Protein AF-A0A653UUL0-F1 (afdb_monomer)

pLDDT: mean 79.29, std 26.2, range [28.14, 98.69]

Sequence (226 aa):
MVLYLDSLCLTEKSRIFSPQHHKADVKLAVILKRHTAKINTDKKIKINITDNDLTNSKTLHSELEFIDKSVFKICGLELTNVEPEAESQEYFAHNFLLNGQNIKFRKAKITPTKIGQFVTIWKRNEKGITEPFDISDKFEFYIIATRQNEKLGLFIFSKTVLHENKILSDKTRDGKRGIRVYPTWDLTTNKQAQKTQLWQSKYFLDISLDREIDLEKARNLLSLEK

Foldseek 3Di:
DDDDDDDDDDDDDDDDDDDDDDDDPPPPVVVVVVPDDDPDPDDQDQDDDDPVVPPDPDDPPPPVVVCCVQAQVVLVWDKADWAADPPPCVQPWIWIDINHFIETEGEFDDDPPDAFTKGFAWDADPVRDTFHAALPDRGFWYWYWYDDPLWIKIQIDGSVRCVVVQQHDYPPDGHDRMDGEHAPPIDDDDPVNVVRNVSRNLRMWTPRSVDGTPNVSSCVSVVDPD

Structure (mmCIF, N/CA/C/O backbone):
data_AF-A0A653UUL0-F1
#
_entry.id   AF-A0A653UUL0-F1
#
loop_
_atom_site.group_PDB
_atom_site.id
_atom_site.type_symbol
_atom_site.label_atom_id
_atom_site.label_alt_id
_atom_site.label_comp_id
_atom_site.label_asym_id
_atom_site.label_entity_id
_atom_site.label_seq_id
_atom_site.pdbx_PDB_ins_code
_atom_site.Cartn_x
_atom_site.Cartn_y
_atom_site.Cartn_z
_atom_site.occupancy
_atom_site.B_iso_or_equiv
_atom_site.auth_seq_id
_atom_site.auth_comp_id
_atom_site.auth_asym_id
_atom_site.auth_atom_id
_atom_site.pdbx_PDB_model_num
ATOM 1 N N . MET A 1 1 ? -51.796 -10.977 -44.082 1.00 33.91 1 MET A N 1
ATOM 2 C CA . MET A 1 1 ? -52.161 -12.403 -44.223 1.00 33.91 1 MET A CA 1
ATOM 3 C C . MET A 1 1 ? -51.987 -12.752 -45.693 1.00 33.91 1 MET A C 1
ATOM 5 O O . MET A 1 1 ? -52.463 -11.966 -46.500 1.00 33.91 1 MET A O 1
ATOM 9 N N . VAL A 1 2 ? -51.312 -13.877 -45.987 1.00 34.78 2 VAL A N 1
ATOM 10 C CA . VAL A 1 2 ? -50.895 -14.407 -47.317 1.00 34.78 2 VAL A CA 1
ATOM 11 C C . VAL A 1 2 ? -49.628 -13.703 -47.877 1.00 34.78 2 VAL A C 1
ATOM 13 O O . VAL A 1 2 ? -49.713 -12.532 -48.221 1.00 34.78 2 VAL A O 1
ATOM 16 N N . LEU A 1 3 ? -48.383 -14.206 -47.693 1.00 33.12 3 LEU A N 1
ATOM 17 C CA . LEU A 1 3 ? -47.676 -15.403 -48.257 1.00 33.12 3 LEU A CA 1
ATOM 18 C C . LEU A 1 3 ? -47.516 -15.298 -49.796 1.00 33.12 3 LEU A C 1
ATOM 20 O O . LEU A 1 3 ? -48.457 -14.849 -50.427 1.00 33.12 3 LEU A O 1
ATOM 24 N N . TYR A 1 4 ? -46.465 -15.685 -50.534 1.00 33.78 4 TYR A N 1
ATOM 25 C CA . TYR A 1 4 ? -45.150 -16.358 -50.411 1.00 33.78 4 TYR A CA 1
ATOM 26 C C . TYR A 1 4 ? -44.478 -16.128 -51.812 1.00 33.78 4 TYR A C 1
ATOM 28 O O . TYR A 1 4 ? -45.218 -16.046 -52.787 1.00 33.78 4 TYR A O 1
ATOM 36 N N . LEU A 1 5 ? -43.197 -15.740 -51.933 1.00 35.44 5 LEU A N 1
ATOM 37 C CA . LEU A 1 5 ? -42.041 -16.498 -52.496 1.00 35.44 5 LEU A CA 1
ATOM 38 C C . LEU A 1 5 ? -42.085 -17.025 -53.960 1.00 35.44 5 LEU A C 1
ATOM 40 O O . LEU A 1 5 ? -43.136 -17.370 -54.482 1.00 35.44 5 LEU A O 1
ATOM 44 N N . ASP A 1 6 ? -40.862 -17.152 -54.515 1.00 34.16 6 ASP A N 1
ATOM 45 C CA . ASP A 1 6 ? -40.402 -17.812 -55.765 1.00 34.16 6 ASP A CA 1
ATOM 46 C C . ASP A 1 6 ? -40.465 -16.985 -57.074 1.00 34.16 6 ASP A C 1
ATOM 48 O O . ASP A 1 6 ? -41.398 -16.227 -57.290 1.00 34.16 6 ASP A O 1
ATOM 52 N N . SER A 1 7 ? -39.552 -17.051 -58.057 1.00 37.94 7 SER A N 1
ATOM 53 C CA . SER A 1 7 ? -38.223 -17.656 -58.263 1.00 37.94 7 SER A CA 1
ATOM 54 C C . SER A 1 7 ? -37.717 -17.206 -59.664 1.00 37.94 7 SER A C 1
ATOM 56 O O . SER A 1 7 ? -38.526 -16.909 -60.537 1.00 37.94 7 SER A O 1
ATOM 58 N N . LEU A 1 8 ? -36.389 -17.132 -59.842 1.00 36.06 8 LEU A N 1
ATOM 59 C CA . LEU A 1 8 ? -35.552 -17.157 -61.067 1.00 36.06 8 LEU A CA 1
ATOM 60 C C . LEU A 1 8 ? -36.093 -16.741 -62.462 1.00 36.06 8 LEU A C 1
ATOM 62 O O . LEU A 1 8 ? -36.986 -17.369 -63.022 1.00 36.06 8 LEU A O 1
ATOM 66 N N . CYS A 1 9 ? -35.325 -15.884 -63.159 1.00 31.78 9 CYS A N 1
ATOM 67 C CA . CYS A 1 9 ? -35.110 -16.037 -64.606 1.00 31.78 9 CYS A CA 1
ATOM 68 C C . CYS A 1 9 ? -33.720 -15.536 -65.055 1.00 31.78 9 CYS A C 1
ATOM 70 O O . CYS A 1 9 ? -33.326 -14.401 -64.791 1.00 31.78 9 CYS A O 1
ATOM 72 N N . LEU A 1 10 ? -32.985 -16.428 -65.722 1.00 31.88 10 LEU A N 1
ATOM 73 C CA . LEU A 1 10 ? -31.733 -16.217 -66.450 1.00 31.88 10 LEU A CA 1
ATOM 74 C C . LEU A 1 10 ? -32.024 -15.620 -67.833 1.00 31.88 10 LEU A C 1
ATOM 76 O O . LEU A 1 10 ? -32.921 -16.115 -68.505 1.00 31.88 10 LEU A O 1
ATOM 80 N N . THR A 1 11 ? -31.180 -14.711 -68.329 1.00 35.53 11 THR A N 1
ATOM 81 C CA . THR A 1 11 ? -30.877 -14.643 -69.773 1.00 35.53 11 THR A CA 1
ATOM 82 C C . THR A 1 11 ? -29.480 -14.083 -70.022 1.00 35.53 11 THR A C 1
ATOM 84 O O . THR A 1 11 ? -29.165 -12.951 -69.657 1.00 35.53 11 THR A O 1
ATOM 87 N N . GLU A 1 12 ? -28.668 -14.904 -70.679 1.00 36.09 12 GLU A N 1
ATOM 88 C CA . GLU A 1 12 ? -27.383 -14.590 -71.295 1.00 36.09 12 GLU A CA 1
ATOM 89 C C . GLU A 1 12 ? -27.537 -13.610 -72.470 1.00 36.09 12 GLU A C 1
ATOM 91 O O . GLU A 1 12 ? -28.522 -13.660 -73.208 1.00 36.09 12 GLU A O 1
ATOM 96 N N . LYS A 1 13 ? -26.497 -12.805 -72.732 1.00 37.84 13 LYS A N 1
ATOM 97 C CA . LYS A 1 13 ? -26.024 -12.553 -74.104 1.00 37.84 13 LYS A CA 1
ATOM 98 C C . LYS A 1 13 ? -24.582 -12.049 -74.107 1.00 37.84 13 LYS A C 1
ATOM 100 O O . LYS A 1 13 ? -24.277 -10.921 -73.735 1.00 37.84 13 LYS A O 1
ATOM 105 N N . SER A 1 14 ? -23.707 -12.924 -74.578 1.00 33.06 14 SER A N 1
ATOM 106 C CA . SER A 1 14 ? -22.324 -12.687 -74.975 1.00 33.06 14 SER A CA 1
ATOM 107 C C . SER A 1 14 ? -22.218 -11.807 -76.229 1.00 33.06 14 SER A C 1
ATOM 109 O O . SER A 1 14 ? -22.890 -12.082 -77.225 1.00 33.06 14 SER A O 1
ATOM 111 N N . ARG A 1 15 ? -21.284 -10.847 -76.245 1.00 32.59 15 ARG A N 1
ATOM 112 C CA . ARG A 1 15 ? -20.593 -10.396 -77.468 1.00 32.59 15 ARG A CA 1
ATOM 113 C C . ARG A 1 15 ? -19.128 -10.075 -77.168 1.00 32.59 15 ARG A C 1
ATOM 115 O O . ARG A 1 15 ? -18.804 -9.411 -76.192 1.00 32.59 15 ARG A O 1
ATOM 122 N N . ILE A 1 16 ? -18.277 -10.608 -78.035 1.00 32.16 16 ILE A N 1
ATOM 123 C CA . ILE A 1 16 ? -16.813 -10.613 -78.029 1.00 32.16 16 ILE A CA 1
ATOM 124 C C . ILE A 1 16 ? -16.323 -9.450 -78.909 1.00 32.16 16 ILE A C 1
ATOM 126 O O . ILE A 1 16 ? -16.847 -9.334 -80.013 1.00 32.16 16 ILE A O 1
ATOM 130 N N . PHE A 1 17 ? -15.335 -8.648 -78.469 1.00 28.89 17 PHE A N 1
ATOM 131 C CA . PHE A 1 17 ? -14.130 -8.266 -79.248 1.00 28.89 17 PHE A CA 1
ATOM 132 C C . PHE A 1 17 ? -13.153 -7.353 -78.456 1.00 28.89 17 PHE A C 1
ATOM 134 O O . PHE A 1 17 ? -13.417 -6.171 -78.283 1.00 28.89 17 PHE A O 1
ATOM 141 N N . SER A 1 18 ? -12.008 -7.939 -78.063 1.00 28.14 18 SER A N 1
ATOM 142 C CA . SER A 1 18 ? -10.611 -7.442 -78.170 1.00 28.14 18 SER A CA 1
ATOM 143 C C . SER A 1 18 ? -10.118 -6.121 -77.517 1.00 28.14 18 SER A C 1
ATOM 145 O O . SER A 1 18 ? -10.898 -5.239 -77.184 1.00 28.14 18 SER A O 1
ATOM 147 N N . PRO A 1 19 ? -8.791 -5.979 -77.276 1.00 38.44 19 PRO A N 1
ATOM 148 C CA . PRO A 1 19 ? -8.270 -5.616 -75.959 1.00 38.44 19 PRO A CA 1
ATOM 149 C C . PRO A 1 19 ? -7.289 -4.440 -76.027 1.00 38.44 19 PRO A C 1
ATOM 151 O O . PRO A 1 19 ? -6.208 -4.579 -76.592 1.00 38.44 19 PRO A O 1
ATOM 154 N N . GLN A 1 20 ? -7.582 -3.306 -75.394 1.00 30.17 20 GLN A N 1
ATOM 155 C CA . GLN A 1 20 ? -6.551 -2.287 -75.186 1.00 30.17 20 GLN A CA 1
ATOM 156 C C . GLN A 1 20 ? -6.640 -1.663 -73.793 1.00 30.17 20 GLN A C 1
ATOM 158 O O . GLN A 1 20 ? -7.705 -1.289 -73.318 1.00 30.17 20 GLN A O 1
ATOM 163 N N . HIS A 1 21 ? -5.462 -1.556 -73.178 1.00 32.69 21 HIS A N 1
ATOM 164 C CA . HIS A 1 21 ? -5.140 -0.820 -71.954 1.00 32.69 21 HIS A CA 1
ATOM 165 C C . HIS A 1 21 ? -5.432 -1.489 -70.603 1.00 32.69 21 HIS A C 1
ATOM 167 O O . HIS A 1 21 ? -6.216 -1.071 -69.761 1.00 32.69 21 HIS A O 1
ATOM 173 N N . HIS A 1 22 ? -4.602 -2.506 -70.382 1.00 44.34 22 HIS A N 1
ATOM 174 C CA . HIS A 1 22 ? -3.934 -2.844 -69.129 1.00 44.34 22 HIS A CA 1
ATOM 175 C C . HIS A 1 22 ? -3.572 -1.607 -68.265 1.00 44.34 22 HIS A C 1
ATOM 177 O O . HIS A 1 22 ? -2.892 -0.703 -68.753 1.00 44.34 22 HIS A O 1
ATOM 183 N N . LYS A 1 23 ? -3.924 -1.674 -66.966 1.00 41.88 23 LYS A N 1
ATOM 184 C CA . LYS A 1 23 ? 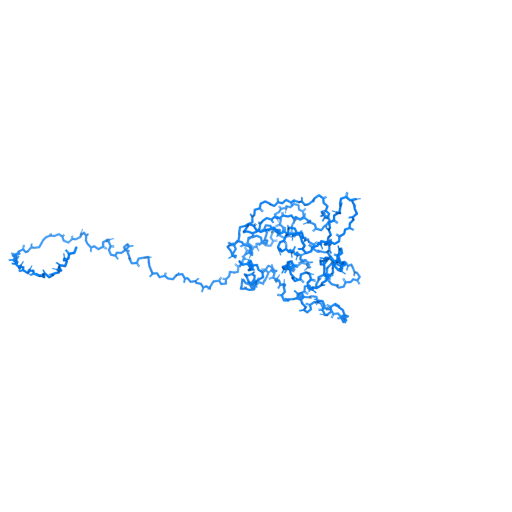-3.536 -0.822 -65.807 1.00 41.88 23 LYS A CA 1
ATOM 185 C C . LYS A 1 23 ? -4.637 0.076 -65.222 1.00 41.88 23 LYS A C 1
ATOM 187 O O . LYS A 1 23 ? -4.478 1.288 -65.147 1.00 41.88 23 LYS A O 1
ATOM 192 N N . ALA A 1 24 ? -5.665 -0.540 -64.642 1.00 41.19 24 ALA A N 1
ATOM 193 C CA . ALA A 1 24 ? -6.411 0.089 -63.545 1.00 41.19 24 ALA A CA 1
ATOM 194 C C . ALA A 1 24 ? -6.978 -0.889 -62.493 1.00 41.19 24 ALA A C 1
ATOM 196 O O . ALA A 1 24 ? -7.685 -0.439 -61.609 1.00 41.19 24 ALA A O 1
ATOM 197 N N . ASP A 1 25 ? -6.610 -2.179 -62.500 1.00 46.88 25 ASP A N 1
ATOM 198 C CA . ASP A 1 25 ? -7.201 -3.187 -61.592 1.00 46.88 25 ASP A CA 1
ATOM 199 C C . ASP A 1 25 ? -6.176 -4.018 -60.796 1.00 46.88 25 ASP A C 1
ATOM 201 O O . ASP A 1 25 ? -6.343 -5.206 -60.542 1.00 46.88 25 ASP A O 1
ATOM 205 N N . VAL A 1 26 ? -5.089 -3.380 -60.346 1.00 39.72 26 VAL A N 1
ATOM 206 C CA . VAL A 1 26 ? -4.148 -3.988 -59.371 1.00 39.72 26 VAL A CA 1
ATOM 207 C C . VAL A 1 26 ? -3.962 -3.121 -58.116 1.00 39.72 26 VAL A C 1
ATOM 209 O O . VAL A 1 26 ? -3.300 -3.526 -57.164 1.00 39.72 26 VAL A O 1
ATOM 212 N N . LYS A 1 27 ? -4.592 -1.940 -58.032 1.00 42.62 27 LYS A N 1
ATOM 213 C CA . LYS A 1 27 ? -4.425 -1.046 -56.869 1.00 42.62 27 LYS A CA 1
ATOM 214 C C . LYS A 1 27 ? -5.498 -1.154 -55.785 1.00 42.62 27 LYS A C 1
ATOM 216 O O . LYS A 1 27 ? -5.228 -0.709 -54.675 1.00 42.62 27 LYS A O 1
ATOM 221 N N . LEU A 1 28 ? -6.635 -1.813 -56.025 1.00 35.47 28 LEU A N 1
ATOM 222 C CA . LEU A 1 28 ? -7.666 -1.980 -54.988 1.00 35.47 28 LEU A CA 1
ATOM 223 C C . LEU A 1 28 ? -7.560 -3.310 -54.215 1.00 35.47 28 LEU A C 1
ATOM 225 O O . LEU A 1 28 ? -7.883 -3.363 -53.031 1.00 35.47 28 LEU A O 1
ATOM 229 N N . ALA A 1 29 ? -6.963 -4.352 -54.806 1.00 37.41 29 ALA A N 1
ATOM 230 C CA . ALA A 1 29 ? -6.691 -5.619 -54.112 1.00 37.41 29 ALA A CA 1
ATOM 231 C C . ALA A 1 29 ? -5.431 -5.595 -53.212 1.00 37.41 29 ALA A C 1
ATOM 233 O O . ALA A 1 29 ? -5.247 -6.482 -52.380 1.00 37.41 29 ALA A O 1
ATOM 234 N N . VAL A 1 30 ? -4.581 -4.565 -53.323 1.00 36.16 30 VAL A N 1
ATOM 235 C CA . VAL A 1 30 ? -3.412 -4.356 -52.437 1.00 36.16 30 VAL A CA 1
ATOM 236 C C . VAL A 1 30 ? -3.766 -3.512 -51.203 1.00 36.16 30 VAL A C 1
ATOM 238 O O . VAL A 1 30 ? -3.031 -3.518 -50.215 1.00 36.16 30 VAL A O 1
ATOM 241 N N . ILE A 1 31 ? -4.916 -2.832 -51.209 1.00 36.56 31 ILE A N 1
ATOM 242 C CA . ILE A 1 31 ? -5.335 -1.960 -50.104 1.00 36.56 31 ILE A CA 1
ATOM 243 C C . ILE A 1 31 ? -6.295 -2.676 -49.138 1.00 36.56 31 ILE A C 1
ATOM 245 O O . ILE A 1 31 ? -6.244 -2.394 -47.946 1.00 36.56 31 ILE A O 1
ATOM 249 N N . LEU A 1 32 ? -7.042 -3.702 -49.572 1.00 36.19 32 LEU A N 1
ATOM 250 C CA . LEU A 1 32 ? -7.916 -4.478 -48.670 1.00 36.19 32 LEU A CA 1
ATOM 251 C C . LEU A 1 32 ? -7.344 -5.805 -48.130 1.00 36.19 32 LEU A C 1
ATOM 253 O O . LEU A 1 32 ? -7.980 -6.434 -47.294 1.00 36.19 32 LEU A O 1
ATOM 257 N N . LYS A 1 33 ? -6.124 -6.214 -48.510 1.00 35.56 33 LYS A N 1
ATOM 258 C CA . LYS A 1 33 ? -5.408 -7.344 -47.865 1.00 35.56 33 LYS A CA 1
ATOM 259 C C . LYS A 1 33 ? -4.353 -6.924 -46.834 1.00 35.56 33 LYS A C 1
ATOM 261 O O . LYS A 1 33 ? -3.658 -7.774 -46.288 1.00 35.56 33 LYS A O 1
ATOM 266 N N . ARG A 1 34 ? -4.239 -5.626 -46.527 1.00 33.56 34 ARG A N 1
ATOM 267 C CA . ARG A 1 34 ? -3.362 -5.121 -45.449 1.00 33.56 34 ARG A CA 1
ATOM 268 C C . ARG A 1 34 ? -4.052 -5.014 -44.087 1.00 33.56 34 ARG A C 1
ATOM 270 O O . ARG A 1 34 ? -3.380 -4.761 -43.096 1.00 33.56 34 ARG A O 1
ATOM 277 N N . HIS A 1 35 ? -5.356 -5.279 -44.026 1.00 36.75 35 HIS A N 1
ATOM 278 C CA . HIS A 1 35 ? -6.172 -5.178 -42.816 1.00 36.75 35 HIS A CA 1
ATOM 279 C C . HIS A 1 35 ? -6.700 -6.533 -42.320 1.00 36.75 35 HIS A C 1
ATOM 281 O O . HIS A 1 35 ? -7.842 -6.630 -41.911 1.00 36.75 35 HIS A O 1
ATOM 287 N N . THR A 1 36 ? -5.873 -7.579 -42.312 1.00 38.22 36 THR A N 1
ATOM 288 C CA . THR A 1 36 ? -6.116 -8.799 -41.513 1.00 38.22 36 THR A CA 1
ATOM 289 C C . THR A 1 36 ? -4.819 -9.599 -41.390 1.00 38.22 36 THR A C 1
ATOM 291 O O . THR A 1 36 ? -4.590 -10.515 -42.174 1.00 38.22 36 THR A O 1
ATOM 294 N N . ALA A 1 37 ? -3.945 -9.251 -40.440 1.00 29.78 37 ALA A N 1
ATOM 295 C CA . ALA A 1 37 ? -2.974 -10.189 -39.863 1.00 29.78 37 ALA A CA 1
ATOM 296 C C . ALA A 1 37 ? -2.248 -9.576 -38.653 1.00 29.78 37 ALA A C 1
ATOM 298 O O . ALA A 1 37 ? -1.510 -8.606 -38.789 1.00 29.78 37 ALA A O 1
ATOM 299 N N . LYS A 1 38 ? -2.389 -10.258 -37.508 1.00 32.84 38 LYS A N 1
ATOM 300 C CA . LYS A 1 38 ? -1.546 -10.203 -36.300 1.00 32.84 38 LYS A CA 1
ATOM 301 C C . LYS A 1 38 ? -1.714 -8.987 -35.384 1.00 32.84 38 LYS A C 1
ATOM 303 O O . LYS A 1 38 ? -0.797 -8.197 -35.180 1.00 32.84 38 LYS A O 1
ATOM 308 N N . ILE A 1 39 ? -2.842 -8.974 -34.673 1.00 35.62 39 ILE A N 1
ATOM 309 C CA . ILE A 1 39 ? -2.801 -8.669 -33.238 1.00 35.62 39 ILE A CA 1
ATOM 310 C C . ILE A 1 39 ? -1.911 -9.755 -32.620 1.00 35.62 39 ILE A C 1
ATOM 312 O O . ILE A 1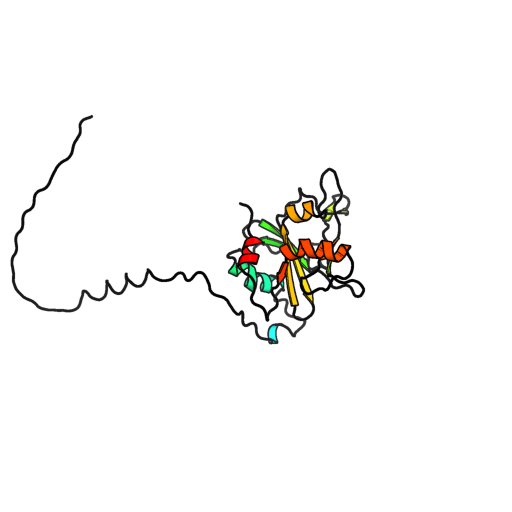 39 ? -2.295 -10.918 -32.558 1.00 35.62 39 ILE A O 1
ATOM 316 N N . ASN A 1 40 ? -0.673 -9.393 -32.296 1.00 32.00 40 ASN A N 1
ATOM 317 C CA . ASN A 1 40 ? 0.246 -10.248 -31.561 1.00 32.00 40 ASN A CA 1
ATOM 318 C C . ASN A 1 40 ? 0.089 -9.904 -30.075 1.00 32.00 40 ASN A C 1
ATOM 320 O O . ASN A 1 40 ? 0.767 -9.011 -29.564 1.00 32.00 40 ASN A O 1
ATOM 324 N N . THR A 1 41 ? -0.884 -10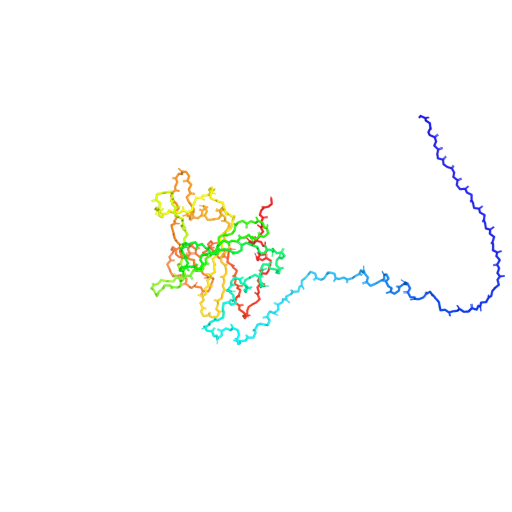.537 -29.425 1.00 41.06 41 THR A N 1
ATOM 325 C CA . THR A 1 41 ? -0.963 -10.661 -27.966 1.00 41.06 41 THR A CA 1
ATOM 326 C C . THR A 1 41 ? 0.188 -11.554 -27.526 1.00 41.06 41 THR A C 1
ATOM 328 O O . THR A 1 41 ? 0.113 -12.757 -27.731 1.00 41.06 41 THR A O 1
ATOM 331 N N . ASP A 1 42 ? 1.263 -10.905 -27.072 1.00 44.12 42 ASP A N 1
ATOM 332 C CA . ASP A 1 42 ? 2.412 -11.402 -26.292 1.00 44.12 42 ASP A CA 1
ATOM 333 C C . ASP A 1 42 ? 3.686 -10.708 -26.781 1.00 44.12 42 ASP A C 1
ATOM 335 O O . ASP A 1 42 ? 4.475 -11.220 -27.578 1.00 44.12 42 ASP A O 1
ATOM 339 N N . LYS A 1 43 ? 3.894 -9.480 -26.302 1.00 39.12 43 LYS A N 1
ATOM 340 C CA . LYS A 1 43 ? 5.182 -8.797 -26.420 1.00 39.12 43 LYS A CA 1
ATOM 341 C C . LYS A 1 43 ? 5.683 -8.440 -25.030 1.00 39.12 43 LYS A C 1
ATOM 343 O O . LYS A 1 43 ? 5.189 -7.509 -24.405 1.00 39.12 43 LYS A O 1
ATOM 348 N N . LYS A 1 44 ? 6.687 -9.199 -24.587 1.00 37.78 44 LYS A N 1
ATOM 349 C CA . LYS A 1 44 ? 7.647 -8.823 -23.545 1.00 37.78 44 LYS A CA 1
ATOM 350 C C . LYS A 1 44 ? 8.264 -7.478 -23.922 1.00 37.78 44 LYS A C 1
ATOM 352 O O . LYS A 1 44 ? 8.786 -7.335 -25.029 1.00 37.78 44 LYS A O 1
ATOM 357 N N . ILE A 1 45 ? 8.181 -6.498 -23.030 1.00 44.50 45 ILE A N 1
ATOM 358 C CA . ILE A 1 45 ? 8.768 -5.173 -23.233 1.00 44.50 45 ILE A CA 1
ATOM 359 C C . ILE A 1 45 ? 9.926 -5.040 -22.247 1.00 44.50 45 ILE A C 1
ATOM 361 O O . ILE A 1 45 ? 9.704 -4.986 -21.042 1.00 44.50 45 ILE A O 1
ATOM 365 N N . LYS A 1 46 ? 11.160 -4.975 -22.759 1.00 34.16 46 LYS A N 1
ATOM 366 C CA . LYS A 1 46 ? 12.287 -4.424 -22.000 1.00 34.16 46 LYS A CA 1
ATOM 367 C C . LYS A 1 46 ? 12.170 -2.908 -22.060 1.00 34.16 46 LYS A C 1
ATOM 369 O O . LYS A 1 46 ? 12.275 -2.324 -23.138 1.00 34.16 46 LYS A O 1
ATOM 374 N N . ILE A 1 47 ? 11.876 -2.291 -20.923 1.00 47.28 47 ILE A N 1
ATOM 375 C CA . ILE A 1 47 ? 11.763 -0.841 -20.804 1.00 47.28 47 ILE A CA 1
ATOM 376 C C . ILE A 1 47 ? 13.188 -0.304 -20.621 1.00 47.28 47 ILE A C 1
ATOM 378 O O . ILE A 1 47 ? 13.784 -0.490 -19.568 1.00 47.28 47 ILE A O 1
ATOM 382 N N . ASN A 1 48 ? 13.762 0.315 -21.654 1.00 32.91 48 ASN A N 1
ATOM 383 C CA . ASN A 1 48 ? 15.075 0.955 -21.551 1.00 32.91 48 ASN A CA 1
ATOM 384 C C . ASN A 1 48 ? 14.896 2.365 -20.976 1.00 32.91 48 ASN A C 1
ATOM 386 O O . ASN A 1 48 ? 14.631 3.305 -21.725 1.00 32.91 48 ASN A O 1
ATOM 390 N N . ILE A 1 49 ? 15.026 2.506 -19.658 1.00 50.31 49 ILE A N 1
ATOM 391 C CA . ILE A 1 49 ? 15.216 3.808 -19.006 1.00 50.31 49 ILE A CA 1
ATOM 392 C C . ILE A 1 49 ? 16.714 3.962 -18.743 1.00 50.31 49 ILE A C 1
ATOM 394 O O . ILE A 1 49 ? 17.340 3.057 -18.199 1.00 50.31 49 ILE A O 1
ATOM 398 N N . THR A 1 50 ? 17.308 5.062 -19.199 1.00 36.66 50 THR A N 1
ATOM 399 C CA . THR A 1 50 ? 18.749 5.325 -19.071 1.00 36.66 50 THR A CA 1
ATOM 400 C C . THR A 1 50 ? 19.132 5.703 -17.640 1.00 36.66 50 THR A C 1
ATOM 402 O O . THR A 1 50 ? 18.416 6.479 -17.008 1.00 36.66 50 THR A O 1
ATOM 405 N N . ASP A 1 51 ? 20.303 5.247 -17.179 1.00 39.88 51 ASP A N 1
ATOM 406 C CA . ASP A 1 51 ? 20.848 5.428 -15.816 1.00 39.88 51 ASP A CA 1
ATOM 407 C C . ASP A 1 51 ? 20.843 6.881 -15.296 1.00 39.88 51 ASP A C 1
ATOM 409 O O . ASP A 1 51 ? 20.807 7.127 -14.091 1.00 39.88 51 ASP A O 1
ATOM 413 N N . ASN A 1 52 ? 20.820 7.865 -16.199 1.00 37.03 52 ASN A N 1
ATOM 414 C CA . ASN A 1 52 ? 20.827 9.287 -15.859 1.00 37.03 52 ASN A CA 1
ATOM 415 C C . ASN A 1 52 ? 19.500 9.804 -15.255 1.00 37.03 52 ASN A C 1
ATOM 417 O O . ASN A 1 52 ? 19.482 10.901 -14.700 1.00 37.03 52 ASN A O 1
ATOM 421 N N . ASP A 1 53 ? 18.411 9.027 -15.318 1.00 44.81 53 ASP A N 1
ATOM 422 C CA . ASP A 1 53 ? 17.131 9.353 -14.659 1.00 44.81 53 ASP A CA 1
ATOM 423 C C . ASP A 1 53 ? 17.101 8.960 -13.167 1.00 44.81 53 ASP A C 1
ATOM 425 O O . ASP A 1 53 ? 16.189 9.363 -12.444 1.00 44.81 53 ASP A O 1
ATOM 429 N N . LEU A 1 54 ? 18.084 8.193 -12.672 1.00 50.34 54 LEU A N 1
ATOM 430 C CA . LEU A 1 54 ? 18.089 7.685 -11.290 1.00 50.34 54 LEU A CA 1
ATOM 431 C C . LEU A 1 54 ? 19.049 8.402 -10.343 1.00 50.34 54 LEU A C 1
ATOM 433 O O . LEU A 1 54 ? 18.944 8.236 -9.127 1.00 50.34 54 LEU A O 1
ATOM 437 N N . THR A 1 55 ? 19.941 9.244 -10.856 1.00 38.81 55 THR A N 1
ATOM 438 C CA . THR A 1 55 ? 20.975 9.890 -10.043 1.00 38.81 55 THR A CA 1
ATOM 439 C C . THR A 1 55 ? 20.937 11.406 -10.170 1.00 38.81 55 THR A C 1
ATOM 441 O O . THR A 1 55 ? 21.917 12.033 -10.561 1.00 38.81 55 THR A O 1
ATOM 444 N N . ASN A 1 56 ? 19.817 12.030 -9.798 1.00 32.28 56 ASN A N 1
ATOM 445 C CA . ASN A 1 56 ? 19.879 13.378 -9.240 1.00 32.28 56 ASN A CA 1
ATOM 446 C C . ASN A 1 56 ? 18.653 13.708 -8.384 1.00 32.28 56 ASN A C 1
ATOM 448 O O . ASN A 1 56 ? 17.519 13.810 -8.848 1.00 32.28 56 ASN A O 1
ATOM 452 N N . SER A 1 57 ? 18.913 13.913 -7.098 1.00 49.69 57 SER A N 1
ATOM 453 C CA . SER A 1 57 ? 17.979 14.438 -6.110 1.00 49.69 57 SER A CA 1
ATOM 454 C C . SER A 1 57 ? 17.567 15.872 -6.484 1.00 49.69 57 SER A C 1
ATOM 456 O O . SER A 1 57 ? 18.153 16.813 -5.951 1.00 49.69 57 SER A O 1
ATOM 458 N N . LYS A 1 58 ? 16.596 16.052 -7.399 1.00 43.69 58 LYS A N 1
ATOM 459 C CA . LYS A 1 58 ? 15.723 17.253 -7.498 1.00 43.69 58 LYS A CA 1
ATOM 460 C C . LYS A 1 58 ? 14.660 17.268 -8.606 1.00 43.69 58 LYS A C 1
ATOM 462 O O . LYS A 1 58 ? 13.912 18.239 -8.662 1.00 43.69 58 LYS A O 1
ATOM 467 N N . THR A 1 59 ? 14.514 16.243 -9.439 1.00 38.59 59 THR A N 1
ATOM 468 C CA . THR A 1 59 ? 13.446 16.210 -10.455 1.00 38.59 59 THR A CA 1
ATOM 469 C C . THR A 1 59 ? 12.368 15.203 -10.072 1.00 38.59 59 THR A C 1
ATOM 471 O O . THR A 1 59 ? 12.548 13.994 -10.162 1.00 38.59 59 THR A O 1
ATOM 474 N N . LEU A 1 60 ? 11.239 15.742 -9.603 1.00 42.72 60 LEU A N 1
ATOM 475 C CA . LEU A 1 60 ? 9.964 15.081 -9.329 1.00 42.72 60 LEU A CA 1
ATOM 476 C C . LEU A 1 60 ? 9.328 14.587 -10.642 1.00 42.72 60 LEU A C 1
ATOM 478 O O . LEU A 1 60 ? 8.250 15.025 -11.015 1.00 42.72 60 LEU A O 1
ATOM 482 N N . HIS A 1 61 ? 10.015 13.701 -11.356 1.00 50.19 61 HIS A N 1
ATOM 483 C CA . HIS A 1 61 ? 9.371 12.788 -12.294 1.00 50.19 61 HIS A CA 1
ATOM 484 C C . HIS A 1 61 ? 8.893 11.641 -11.411 1.00 50.19 61 HIS A C 1
ATOM 486 O O . HIS A 1 61 ? 9.674 10.778 -11.008 1.00 50.19 61 HIS A O 1
ATOM 492 N N . SER A 1 62 ? 7.688 11.796 -10.868 1.00 74.75 62 SER A N 1
ATOM 493 C CA . SER A 1 62 ? 7.273 11.121 -9.639 1.00 74.75 62 SER A CA 1
ATOM 494 C C . SER A 1 62 ? 7.370 9.594 -9.761 1.00 74.75 62 SER A C 1
ATOM 496 O O . SER A 1 62 ? 7.143 9.014 -10.817 1.00 74.75 62 SER A O 1
ATOM 498 N N . GLU A 1 63 ? 7.684 8.890 -8.668 1.00 86.25 63 GLU A N 1
ATOM 499 C CA . GLU A 1 63 ? 7.643 7.414 -8.668 1.00 86.25 63 GLU A CA 1
ATOM 500 C C . GLU A 1 63 ? 6.276 6.895 -9.149 1.00 86.25 63 GLU A C 1
ATOM 502 O O . GLU A 1 63 ? 6.202 5.866 -9.813 1.00 86.25 63 GLU A O 1
ATOM 507 N N . LEU A 1 64 ? 5.213 7.662 -8.885 1.00 90.94 64 LEU A N 1
ATOM 508 C CA . LEU A 1 64 ? 3.878 7.423 -9.414 1.00 90.94 64 LEU A CA 1
ATOM 509 C C . LEU A 1 64 ? 3.806 7.553 -10.946 1.00 90.94 64 LEU A C 1
ATOM 511 O O . LEU A 1 64 ? 3.158 6.725 -11.571 1.00 90.94 64 LEU A O 1
ATOM 515 N N . GLU A 1 65 ? 4.495 8.510 -11.574 1.00 91.31 65 GLU A N 1
ATOM 516 C CA . GLU A 1 65 ? 4.612 8.585 -13.040 1.00 91.31 65 GLU A CA 1
ATOM 517 C C . GLU A 1 65 ? 5.371 7.400 -13.633 1.00 91.31 65 GLU A C 1
ATOM 519 O O . GLU A 1 65 ? 5.007 6.913 -14.706 1.00 91.31 65 GLU A O 1
ATOM 524 N N . PHE A 1 66 ? 6.429 6.928 -12.966 1.00 91.88 66 PHE A N 1
ATOM 525 C CA . PHE A 1 66 ? 7.108 5.704 -13.393 1.00 91.88 66 PHE A CA 1
ATOM 526 C C . PHE A 1 66 ? 6.152 4.509 -13.317 1.00 91.88 66 PHE A C 1
ATOM 528 O O . PHE A 1 66 ? 6.037 3.756 -14.281 1.00 91.88 66 PHE A O 1
ATOM 535 N N . ILE A 1 67 ? 5.421 4.362 -12.209 1.00 95.44 67 ILE A N 1
ATOM 536 C CA . ILE A 1 67 ? 4.411 3.308 -12.037 1.00 95.44 67 ILE A CA 1
ATOM 537 C C . ILE A 1 67 ? 3.314 3.416 -13.106 1.00 95.44 67 ILE A C 1
ATOM 539 O O . ILE A 1 67 ? 2.940 2.410 -13.707 1.00 95.44 67 ILE A O 1
ATOM 543 N N . ASP A 1 68 ? 2.828 4.624 -13.386 1.00 95.69 68 ASP A N 1
ATOM 544 C CA . ASP A 1 68 ? 1.816 4.879 -14.409 1.00 95.69 68 ASP A CA 1
ATOM 545 C C . ASP A 1 68 ? 2.280 4.405 -15.792 1.00 95.69 68 ASP A C 1
ATOM 547 O O . ASP A 1 68 ? 1.597 3.623 -16.456 1.00 95.69 68 ASP A O 1
ATOM 551 N N . LYS A 1 69 ? 3.486 4.808 -16.204 1.00 94.19 69 LYS A N 1
ATOM 552 C CA . LYS A 1 69 ? 4.064 4.436 -17.504 1.00 94.19 69 LYS A CA 1
ATOM 553 C C . LYS A 1 69 ? 4.386 2.948 -17.606 1.00 94.19 69 LYS A C 1
ATOM 555 O O . LYS A 1 69 ? 4.152 2.359 -18.658 1.00 94.19 69 LYS A O 1
ATOM 560 N N . SER A 1 70 ? 4.920 2.355 -16.542 1.00 93.31 70 SER A N 1
ATOM 561 C CA . SER A 1 70 ? 5.445 0.984 -16.551 1.00 93.31 70 SER A CA 1
ATOM 562 C C . SER A 1 70 ? 4.396 -0.076 -16.217 1.00 93.31 70 SER A C 1
ATOM 564 O O . SER A 1 70 ? 4.589 -1.242 -16.548 1.00 93.31 70 SER A O 1
ATOM 566 N N . VAL A 1 71 ? 3.291 0.298 -15.565 1.00 95.75 71 VAL A N 1
ATOM 567 C CA . VAL A 1 71 ? 2.258 -0.646 -15.113 1.00 95.75 71 VAL A CA 1
ATOM 568 C C . VAL A 1 71 ? 0.879 -0.229 -15.604 1.00 95.75 71 VAL A C 1
ATOM 570 O O . VAL A 1 71 ? 0.269 -0.963 -16.381 1.00 95.75 71 VAL A O 1
ATOM 573 N N . PHE A 1 72 ? 0.375 0.932 -15.180 1.00 95.62 72 PHE A N 1
ATOM 574 C CA . PHE A 1 72 ? -1.037 1.285 -15.372 1.00 95.62 72 PHE A CA 1
ATOM 575 C C . PHE A 1 72 ? -1.406 1.446 -16.847 1.00 95.62 72 PHE A C 1
ATOM 577 O O . PHE A 1 72 ? -2.298 0.747 -17.332 1.00 95.62 72 PHE A O 1
ATOM 584 N N . LYS A 1 73 ? -0.658 2.262 -17.596 1.00 95.25 73 LYS A N 1
ATOM 585 C CA . LYS A 1 73 ? -0.888 2.476 -19.033 1.00 95.25 73 LYS A CA 1
ATOM 586 C C . LYS A 1 73 ? -0.731 1.201 -19.851 1.00 95.25 73 LYS A C 1
ATOM 588 O O . LYS A 1 73 ? -1.519 0.959 -20.760 1.00 95.25 73 LYS A O 1
ATOM 593 N N . ILE A 1 74 ? 0.240 0.353 -19.509 1.00 94.88 74 ILE A N 1
ATOM 594 C CA . ILE A 1 74 ? 0.445 -0.942 -20.182 1.00 94.88 74 ILE A CA 1
ATOM 595 C C . ILE A 1 74 ? -0.721 -1.903 -19.898 1.00 94.88 74 ILE A C 1
ATOM 597 O O . ILE A 1 74 ? -1.102 -2.701 -20.758 1.00 94.88 74 ILE A O 1
ATOM 601 N N . CYS A 1 75 ? -1.324 -1.804 -18.713 1.00 94.38 75 CYS A N 1
ATOM 602 C CA . CYS A 1 75 ? -2.541 -2.530 -18.361 1.00 94.38 75 CYS A CA 1
ATOM 603 C C . CYS A 1 75 ? -3.819 -1.897 -18.942 1.00 94.38 75 CYS A C 1
ATOM 605 O O . CYS A 1 75 ? -4.897 -2.442 -18.724 1.00 94.38 75 CYS A O 1
ATOM 607 N N . GLY A 1 76 ? -3.720 -0.791 -19.691 1.00 94.69 76 GLY A N 1
ATOM 608 C CA . GLY A 1 76 ? -4.871 -0.087 -20.263 1.00 94.69 76 GLY A CA 1
ATOM 609 C C . GLY A 1 76 ? -5.705 0.671 -19.228 1.00 94.69 76 GLY A C 1
ATOM 610 O O . GLY A 1 76 ? -6.891 0.890 -19.452 1.00 94.69 76 GLY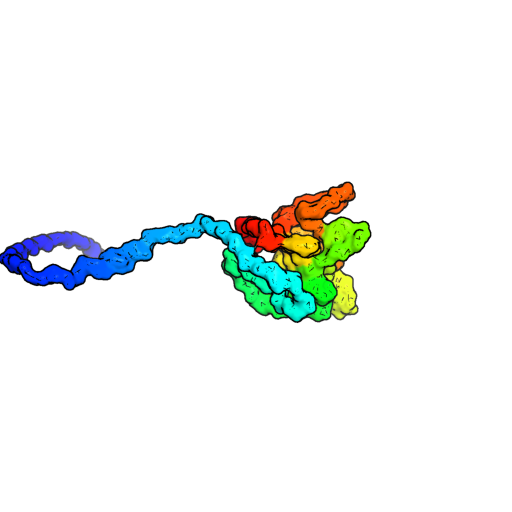 A O 1
ATOM 611 N N . LEU A 1 77 ? -5.108 1.033 -18.091 1.00 95.31 77 LEU A N 1
ATOM 612 C CA . LEU A 1 77 ? -5.770 1.761 -17.013 1.00 95.31 77 LEU A CA 1
ATOM 613 C C . LEU A 1 77 ? -5.432 3.247 -17.095 1.00 95.31 77 LEU A C 1
ATOM 615 O O . LEU A 1 77 ? -4.273 3.624 -17.273 1.00 95.31 77 LEU A O 1
ATOM 619 N N . GLU A 1 78 ? -6.451 4.084 -16.936 1.00 96.06 78 GLU A N 1
ATOM 620 C CA . GLU A 1 78 ? -6.305 5.536 -16.945 1.00 96.06 78 GLU A CA 1
ATOM 621 C C . GLU A 1 78 ? -6.117 6.067 -15.520 1.00 96.06 78 GLU A C 1
ATOM 623 O O . GLU A 1 78 ? -6.966 5.840 -14.657 1.00 96.06 78 GLU A O 1
ATOM 628 N N . LEU A 1 79 ? -5.010 6.773 -15.280 1.00 96.44 79 LEU A N 1
ATOM 629 C CA . LEU A 1 79 ? -4.744 7.494 -14.038 1.00 96.44 79 LEU A CA 1
ATOM 630 C C . LEU A 1 79 ? -5.266 8.932 -14.150 1.00 96.44 79 LEU A C 1
ATOM 632 O O . LEU A 1 79 ? -4.778 9.702 -14.978 1.00 96.44 79 LEU A O 1
ATOM 636 N N . THR A 1 80 ? -6.211 9.317 -13.292 1.00 97.19 80 THR A N 1
ATOM 637 C CA . THR A 1 80 ? -6.765 10.682 -13.239 1.00 97.19 80 THR A CA 1
ATOM 638 C C . THR A 1 80 ? -6.878 11.191 -11.798 1.00 97.19 80 THR A C 1
ATOM 640 O O . THR A 1 80 ? -6.733 10.429 -10.843 1.00 97.19 80 THR A O 1
ATOM 643 N N . ASN A 1 81 ? -7.118 12.496 -11.628 1.00 96.31 81 ASN A N 1
ATOM 644 C CA . ASN A 1 81 ? -7.373 13.151 -10.334 1.00 96.31 81 ASN A CA 1
ATOM 645 C C . ASN A 1 81 ? -6.321 12.849 -9.250 1.00 96.31 81 ASN A C 1
ATOM 647 O O . ASN A 1 81 ? -6.662 12.498 -8.123 1.00 96.31 81 ASN A O 1
ATOM 651 N N . VAL A 1 82 ? -5.036 12.949 -9.601 1.00 96.50 82 VAL A N 1
ATOM 652 C CA . VAL A 1 82 ? -3.939 12.747 -8.647 1.00 96.50 82 VAL A CA 1
ATOM 653 C C . VAL A 1 82 ? -3.867 13.924 -7.680 1.00 96.50 82 VAL A C 1
ATOM 655 O O . VAL A 1 82 ? -3.564 15.045 -8.082 1.00 96.50 82 VAL A O 1
ATOM 658 N N . GLU A 1 83 ? -4.098 13.655 -6.398 1.00 95.25 83 GLU A N 1
ATOM 659 C CA . GLU A 1 83 ? -4.162 14.667 -5.346 1.00 95.25 83 GLU A CA 1
ATOM 660 C C . GLU A 1 83 ? -3.361 14.226 -4.110 1.00 95.25 83 GLU A C 1
ATOM 662 O O . GLU A 1 83 ? -3.584 13.124 -3.596 1.00 95.25 83 GLU A O 1
ATOM 667 N N . PRO A 1 84 ? -2.434 15.051 -3.590 1.00 95.31 84 PRO A N 1
ATOM 668 C CA . PRO A 1 84 ? -1.783 14.766 -2.317 1.00 95.31 84 PRO A CA 1
ATOM 669 C C . PRO A 1 84 ? -2.797 14.858 -1.168 1.00 95.31 84 PRO A C 1
ATOM 671 O O . PRO A 1 84 ? -3.605 15.782 -1.099 1.00 95.31 84 PRO A O 1
ATOM 674 N N . GLU A 1 85 ? -2.743 13.924 -0.218 1.00 94.38 85 GLU A N 1
ATOM 675 C CA . GLU A 1 85 ? -3.513 14.052 1.023 1.00 94.38 85 GLU A CA 1
ATOM 676 C C . GLU A 1 85 ? -2.924 15.156 1.912 1.00 94.38 85 GLU A C 1
ATOM 678 O O . GLU A 1 85 ? -1.710 15.313 1.996 1.00 94.38 85 GLU A O 1
ATOM 683 N N . ALA A 1 86 ? -3.751 15.892 2.653 1.00 91.56 86 ALA A N 1
ATOM 684 C CA . ALA A 1 86 ? -3.234 16.888 3.599 1.00 91.56 86 ALA A CA 1
ATOM 685 C C . ALA A 1 86 ? -2.334 16.260 4.686 1.00 91.56 86 ALA A C 1
ATOM 687 O O . ALA A 1 86 ? -1.423 16.900 5.207 1.00 91.56 86 ALA A O 1
ATOM 688 N N . GLU A 1 87 ? -2.575 14.990 5.015 1.00 92.94 87 GLU A N 1
ATOM 689 C CA . GLU A 1 87 ? -1.867 14.251 6.055 1.00 92.94 87 GLU A CA 1
ATOM 690 C C . GLU A 1 87 ? -1.058 13.081 5.492 1.00 92.94 87 GLU A C 1
ATOM 692 O O . GLU A 1 87 ? -1.212 12.676 4.344 1.00 92.94 87 GLU A O 1
ATOM 697 N N . SER A 1 88 ? -0.186 12.498 6.321 1.00 93.62 88 SER A N 1
ATOM 698 C CA . SER A 1 88 ? 0.672 11.366 5.936 1.00 93.62 88 SER A CA 1
ATOM 699 C C . SER A 1 88 ? 1.583 11.639 4.727 1.00 93.62 88 SER A C 1
ATOM 701 O O . SER A 1 88 ? 2.098 10.695 4.128 1.00 93.62 88 SER A O 1
ATOM 703 N N . GLN A 1 89 ? 1.859 12.908 4.401 1.00 94.81 89 GLN A N 1
ATOM 704 C CA . GLN A 1 89 ? 2.793 13.290 3.331 1.00 94.81 89 GLN A CA 1
ATOM 705 C C . GLN A 1 89 ? 4.211 12.761 3.542 1.00 94.81 89 GLN A C 1
ATOM 707 O O . GLN A 1 89 ? 4.921 12.478 2.582 1.00 94.81 89 GLN A O 1
ATOM 712 N N . GLU A 1 90 ? 4.596 12.495 4.791 1.00 95.06 90 GLU A N 1
ATOM 713 C CA . GLU A 1 90 ? 5.820 11.759 5.092 1.00 95.06 90 GLU A CA 1
ATOM 714 C C . GLU A 1 90 ? 5.901 10.405 4.370 1.00 95.06 90 GLU A C 1
ATOM 716 O O . GLU A 1 90 ? 7.000 9.961 4.057 1.00 95.06 90 GLU A O 1
ATOM 721 N N . TYR A 1 91 ? 4.765 9.757 4.105 1.00 96.56 91 TYR A N 1
ATOM 722 C CA . TYR A 1 91 ? 4.625 8.500 3.363 1.00 96.56 91 TYR A CA 1
ATOM 723 C C . TYR A 1 91 ? 4.083 8.743 1.948 1.00 96.56 91 TYR A C 1
ATOM 725 O O . TYR A 1 91 ? 3.473 7.850 1.366 1.00 96.56 91 TYR A O 1
ATOM 733 N N . PHE A 1 92 ? 4.276 9.947 1.399 1.00 95.50 92 PHE A N 1
ATOM 734 C CA . PHE A 1 92 ? 3.858 10.341 0.051 1.00 95.50 92 PHE A CA 1
ATOM 735 C C . PHE A 1 92 ? 2.387 10.000 -0.236 1.00 95.50 92 PHE A C 1
ATOM 737 O O . PHE A 1 92 ? 2.047 9.375 -1.242 1.00 95.50 92 PHE A O 1
ATOM 744 N N . ALA A 1 93 ? 1.516 10.360 0.704 1.00 96.44 93 ALA A N 1
ATOM 745 C CA . ALA A 1 93 ? 0.098 10.058 0.653 1.00 96.44 93 ALA A CA 1
ATOM 746 C C . ALA A 1 93 ? -0.601 10.746 -0.520 1.00 96.44 93 ALA A C 1
ATOM 748 O O . ALA A 1 93 ? -0.668 11.967 -0.568 1.00 96.44 93 ALA A O 1
ATOM 749 N N . HIS A 1 94 ? -1.137 9.965 -1.453 1.00 96.81 94 HIS A N 1
ATOM 750 C CA . HIS A 1 94 ? -1.909 10.488 -2.577 1.00 96.81 94 HIS A CA 1
ATOM 751 C C . HIS A 1 94 ? -3.210 9.711 -2.7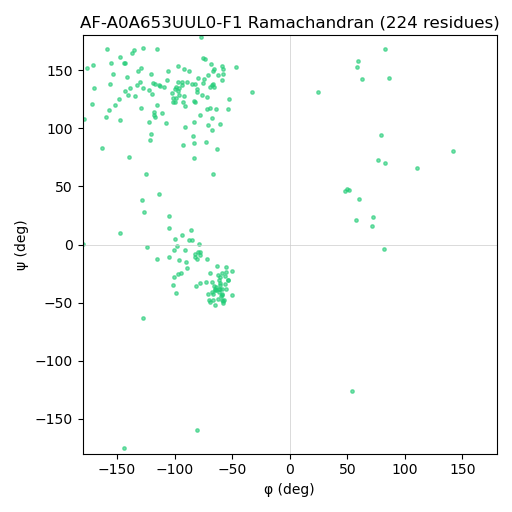35 1.00 96.81 94 HIS A C 1
ATOM 753 O O . HIS A 1 94 ? -3.269 8.511 -2.451 1.00 96.81 94 HIS A O 1
ATOM 759 N N . ASN A 1 95 ? -4.227 10.409 -3.218 1.00 97.38 95 ASN A N 1
ATOM 760 C CA . ASN A 1 95 ? -5.432 9.827 -3.779 1.00 97.38 95 ASN A CA 1
ATOM 761 C C . ASN A 1 95 ? -5.377 9.977 -5.293 1.00 97.38 95 ASN A C 1
ATOM 763 O O . ASN A 1 95 ? -4.813 10.946 -5.800 1.00 97.38 95 ASN A O 1
ATOM 767 N N . PHE A 1 96 ? -5.972 9.034 -6.003 1.00 97.25 96 PHE A N 1
ATOM 768 C CA . PHE A 1 96 ? -6.237 9.181 -7.427 1.00 97.25 96 PHE A CA 1
ATOM 769 C C . PHE A 1 96 ? -7.347 8.242 -7.864 1.00 97.25 96 PHE A C 1
ATOM 771 O O . PHE A 1 96 ? -7.736 7.330 -7.129 1.00 97.25 96 PHE A O 1
ATOM 778 N N . LEU A 1 97 ? -7.835 8.458 -9.079 1.00 97.31 97 LEU A N 1
ATOM 779 C CA . LEU A 1 97 ? -8.695 7.514 -9.763 1.00 97.31 97 LEU A CA 1
ATOM 780 C C . LEU A 1 97 ? -7.864 6.658 -10.711 1.00 97.31 97 LEU A C 1
ATOM 782 O O . LEU A 1 97 ? -7.066 7.177 -11.490 1.00 97.31 97 LEU A O 1
ATOM 786 N N . LEU A 1 98 ? -8.075 5.347 -10.658 1.00 96.00 98 LEU A N 1
ATOM 787 C CA . LEU A 1 98 ? -7.543 4.411 -11.639 1.00 96.00 98 LEU A CA 1
ATOM 788 C C . LEU A 1 98 ? -8.714 3.736 -12.348 1.00 96.00 98 LEU A C 1
ATOM 790 O O . LEU A 1 98 ? -9.457 2.972 -11.731 1.00 96.00 98 LEU A O 1
ATOM 794 N N . ASN A 1 99 ? -8.920 4.076 -13.622 1.00 94.62 99 ASN A N 1
ATOM 795 C CA . ASN A 1 99 ? -10.094 3.677 -14.403 1.00 94.62 99 ASN A CA 1
ATOM 796 C C . ASN A 1 99 ? -11.415 3.933 -13.637 1.00 94.62 99 ASN A C 1
ATOM 798 O O . ASN A 1 99 ? -12.273 3.059 -13.515 1.00 94.62 99 ASN A O 1
ATOM 802 N N . GLY A 1 100 ? -11.525 5.124 -13.036 1.00 94.50 100 GLY A N 1
ATOM 803 C CA . GLY A 1 100 ? -12.695 5.570 -12.273 1.00 94.50 100 GLY A CA 1
ATOM 804 C C . GLY A 1 100 ? -12.793 5.085 -10.820 1.00 94.50 100 GLY A C 1
ATOM 805 O O . GLY A 1 100 ? -13.698 5.521 -10.114 1.00 94.50 100 GLY A O 1
ATOM 806 N N . GLN A 1 101 ? -11.885 4.232 -10.333 1.00 94.56 101 GLN A N 1
ATOM 807 C CA . GLN A 1 101 ? -11.906 3.761 -8.941 1.00 94.56 101 GLN A CA 1
ATOM 808 C C . GLN A 1 101 ? -10.976 4.532 -8.024 1.00 94.56 101 GLN A C 1
ATOM 810 O O . GLN A 1 101 ? -9.837 4.815 -8.377 1.00 94.56 101 GLN A O 1
ATOM 815 N N . ASN A 1 102 ? -11.454 4.789 -6.808 1.00 97.31 102 ASN A N 1
ATOM 816 C CA . ASN A 1 102 ? -10.718 5.498 -5.770 1.00 97.31 102 ASN A CA 1
ATOM 817 C C . ASN A 1 102 ? -9.555 4.652 -5.243 1.00 97.31 102 ASN A C 1
ATOM 819 O O . ASN A 1 102 ? -9.767 3.594 -4.645 1.00 97.31 102 ASN A O 1
ATOM 823 N N . ILE A 1 103 ? -8.332 5.143 -5.423 1.00 97.75 103 ILE A N 1
ATOM 824 C CA . ILE A 1 103 ? -7.108 4.500 -4.952 1.00 97.75 103 ILE A CA 1
ATOM 825 C C . ILE A 1 103 ? -6.457 5.339 -3.859 1.00 97.75 103 ILE A C 1
ATOM 827 O O . ILE A 1 103 ? -6.316 6.556 -3.980 1.00 97.75 103 ILE A O 1
ATOM 831 N N . LYS A 1 104 ? -6.007 4.659 -2.803 1.00 98.00 104 LYS A N 1
ATOM 832 C CA . LYS A 1 104 ? -5.083 5.205 -1.807 1.00 98.00 104 LYS A CA 1
ATOM 833 C C . LYS A 1 104 ? -3.659 4.795 -2.153 1.00 98.00 104 LYS A C 1
ATOM 835 O O . LYS A 1 104 ? -3.389 3.607 -2.309 1.00 98.00 104 LYS A O 1
ATOM 840 N N . PHE A 1 105 ? -2.737 5.748 -2.218 1.00 98.00 105 PHE A N 1
ATOM 841 C CA . PHE A 1 105 ? -1.324 5.486 -2.482 1.00 98.00 105 PHE A CA 1
ATOM 842 C C . PHE A 1 105 ? -0.431 5.932 -1.331 1.00 98.00 105 PHE A C 1
ATOM 844 O O . PHE A 1 105 ? -0.637 7.000 -0.745 1.00 98.00 105 PHE A O 1
ATOM 851 N N . ARG A 1 106 ? 0.578 5.119 -1.013 1.00 97.94 106 ARG A N 1
ATOM 852 C CA . ARG A 1 106 ? 1.632 5.436 -0.041 1.00 97.94 106 ARG A CA 1
ATOM 853 C C . ARG A 1 106 ? 2.983 4.893 -0.493 1.00 97.94 106 ARG A C 1
ATOM 855 O O . ARG A 1 106 ? 3.065 3.874 -1.171 1.00 97.94 106 ARG A O 1
ATOM 862 N N . LYS A 1 107 ? 4.049 5.508 0.008 1.00 97.88 107 LYS A N 1
ATOM 863 C CA . LYS A 1 107 ? 5.413 4.976 0.022 1.00 97.88 107 LYS A CA 1
ATOM 864 C C . LYS A 1 107 ? 5.736 4.435 1.407 1.00 97.88 107 LYS A C 1
ATOM 866 O O . LYS A 1 107 ? 5.670 5.173 2.390 1.00 97.88 107 LYS A O 1
ATOM 871 N N . ALA A 1 108 ? 6.096 3.160 1.496 1.00 98.25 108 ALA A N 1
ATOM 872 C CA . ALA A 1 108 ? 6.605 2.588 2.735 1.00 98.25 108 ALA A CA 1
ATOM 873 C C . ALA A 1 108 ? 8.055 3.030 2.990 1.00 98.25 108 ALA A C 1
ATOM 875 O O . ALA A 1 108 ? 8.773 3.455 2.086 1.00 98.25 108 ALA A O 1
ATOM 876 N N . LYS A 1 109 ? 8.492 2.920 4.245 1.00 97.75 109 LYS A N 1
ATOM 877 C CA . LYS A 1 109 ? 9.829 3.319 4.689 1.00 97.75 109 LYS A CA 1
ATOM 878 C C . LYS A 1 109 ? 10.573 2.163 5.324 1.00 97.75 109 LYS A C 1
ATOM 880 O O . LYS A 1 109 ? 10.051 1.489 6.214 1.00 97.75 109 LYS A O 1
ATOM 885 N N . ILE A 1 110 ? 11.827 1.981 4.930 1.00 96.62 110 ILE A N 1
ATOM 886 C CA . ILE A 1 110 ? 12.752 1.112 5.656 1.00 96.62 110 ILE A CA 1
ATOM 887 C C . ILE A 1 110 ? 13.011 1.727 7.033 1.00 96.62 110 ILE A C 1
ATOM 889 O O . ILE A 1 110 ? 13.245 2.927 7.166 1.00 96.62 110 ILE A O 1
ATOM 893 N N . THR A 1 111 ? 12.977 0.891 8.065 1.00 93.38 111 THR A N 1
ATOM 894 C CA . THR A 1 111 ? 13.348 1.286 9.428 1.00 93.38 111 THR A CA 1
ATOM 895 C C . THR A 1 111 ? 14.621 0.548 9.838 1.00 93.38 111 THR A C 1
ATOM 897 O O . THR A 1 111 ? 14.658 -0.663 9.622 1.00 93.38 111 THR A O 1
ATOM 900 N N . PRO A 1 112 ? 15.608 1.193 10.489 1.00 90.94 112 PRO A N 1
ATOM 901 C CA . PRO A 1 112 ? 16.931 0.595 10.710 1.00 90.94 112 PRO A CA 1
ATOM 902 C C . PRO A 1 112 ? 16.930 -0.756 11.439 1.00 90.94 112 PRO A C 1
ATOM 904 O O . PRO A 1 112 ? 17.758 -1.614 11.167 1.00 90.94 112 PRO A O 1
ATOM 907 N N . THR A 1 113 ? 15.998 -0.956 12.372 1.00 90.00 113 THR A N 1
ATOM 908 C CA . THR A 1 113 ? 16.043 -2.075 13.326 1.00 90.00 113 THR A CA 1
ATOM 909 C C . THR A 1 113 ? 15.138 -3.251 12.972 1.00 90.00 113 THR A C 1
ATOM 911 O O . THR A 1 113 ? 15.118 -4.248 13.692 1.00 90.00 113 THR A O 1
ATOM 914 N N . LYS A 1 114 ? 14.330 -3.149 11.912 1.00 92.38 114 LYS A N 1
ATOM 915 C CA . LYS A 1 114 ? 13.299 -4.147 11.597 1.00 92.38 114 LYS A CA 1
ATOM 916 C C . LYS A 1 114 ? 13.234 -4.391 10.095 1.00 92.38 114 LYS A C 1
ATOM 918 O O . LYS A 1 114 ? 13.044 -3.442 9.341 1.00 92.38 114 LYS A O 1
ATOM 923 N N . ILE A 1 115 ? 13.303 -5.668 9.710 1.00 95.50 115 ILE A N 1
ATOM 924 C CA . ILE A 1 115 ? 13.035 -6.142 8.345 1.00 95.50 115 ILE A CA 1
ATOM 925 C C . ILE A 1 115 ? 11.613 -5.744 7.921 1.00 95.50 115 ILE A C 1
ATOM 927 O O . ILE A 1 115 ? 10.708 -5.618 8.762 1.00 95.50 115 ILE A O 1
ATOM 931 N N . GLY A 1 116 ? 11.419 -5.550 6.618 1.00 96.88 116 GLY A N 1
ATOM 932 C CA . GLY A 1 116 ? 10.201 -4.988 6.060 1.00 96.88 116 GLY A CA 1
ATOM 933 C C . GLY A 1 116 ? 10.187 -3.467 6.108 1.00 96.88 116 GLY A C 1
ATOM 934 O O . GLY A 1 116 ? 10.969 -2.810 6.802 1.00 96.88 116 GLY A O 1
ATOM 935 N N . GLN A 1 117 ? 9.229 -2.900 5.393 1.00 98.31 117 GLN A N 1
ATOM 936 C CA . GLN A 1 117 ? 9.021 -1.464 5.305 1.00 98.31 117 GLN A CA 1
ATOM 937 C C . GLN A 1 117 ? 7.747 -1.089 6.051 1.00 98.31 117 GLN A C 1
ATOM 939 O O . GLN A 1 117 ? 6.731 -1.774 5.952 1.00 98.31 117 GLN A O 1
ATOM 944 N N . PHE A 1 118 ? 7.804 -0.026 6.844 1.00 98.38 118 PHE A N 1
ATOM 945 C CA . PHE A 1 118 ? 6.660 0.473 7.592 1.00 98.38 118 PHE A CA 1
ATOM 946 C C . PHE A 1 118 ? 5.869 1.482 6.760 1.00 98.38 118 PHE A C 1
ATOM 948 O O . PHE A 1 118 ? 6.456 2.322 6.081 1.00 98.38 118 PHE A O 1
ATOM 955 N N . VAL A 1 119 ? 4.544 1.422 6.839 1.00 98.50 119 VAL A N 1
ATOM 956 C CA . VAL A 1 119 ? 3.638 2.363 6.174 1.00 98.50 119 VAL A CA 1
ATOM 957 C C . VAL A 1 119 ? 2.453 2.688 7.078 1.00 98.50 119 VAL A C 1
ATOM 959 O O . VAL A 1 119 ? 1.964 1.826 7.816 1.00 98.50 119 VAL A O 1
ATOM 962 N N . THR A 1 120 ? 1.993 3.937 7.028 1.00 98.06 120 THR A N 1
ATOM 963 C CA . THR A 1 120 ? 0.780 4.380 7.718 1.00 98.06 120 THR A CA 1
ATOM 964 C C . THR A 1 120 ? -0.463 4.094 6.883 1.00 98.06 120 THR A C 1
ATOM 966 O O . THR A 1 120 ? -0.477 4.301 5.674 1.00 98.06 120 THR A O 1
ATOM 969 N N . ILE A 1 121 ? -1.517 3.623 7.548 1.00 97.44 121 ILE A N 1
ATOM 970 C CA . ILE A 1 121 ? -2.828 3.312 6.967 1.00 97.44 121 ILE A CA 1
ATOM 971 C C . ILE A 1 121 ? -3.884 3.792 7.968 1.00 97.44 121 ILE A C 1
ATOM 973 O O . ILE A 1 121 ? -4.431 3.016 8.744 1.00 97.44 121 ILE A O 1
ATOM 977 N N . TRP A 1 122 ? -4.102 5.103 8.029 1.00 97.75 122 TRP A N 1
ATOM 978 C CA . TRP A 1 122 ? -5.058 5.722 8.946 1.00 97.75 122 TRP A CA 1
ATOM 979 C C . TRP A 1 122 ? -5.686 6.974 8.330 1.00 97.75 122 TRP A C 1
ATOM 981 O O . TRP A 1 122 ? -5.129 7.554 7.395 1.00 97.75 122 TRP A O 1
ATOM 991 N N . LYS A 1 123 ? -6.820 7.388 8.896 1.00 96.06 123 LYS A N 1
ATOM 992 C CA . LYS A 1 123 ? -7.510 8.666 8.659 1.00 96.06 123 LYS A CA 1
ATOM 993 C C . LYS A 1 123 ? -7.781 9.368 9.995 1.00 96.06 123 LYS A C 1
ATOM 995 O O . LYS A 1 123 ? -7.597 8.758 11.050 1.00 96.06 123 LYS A O 1
ATOM 1000 N N . ARG A 1 124 ? -8.199 10.634 9.981 1.00 95.44 124 ARG A N 1
ATOM 1001 C CA . ARG A 1 124 ? -8.794 11.272 11.166 1.00 95.44 124 ARG A CA 1
ATOM 1002 C C . ARG A 1 124 ? -10.307 11.156 11.126 1.00 95.44 124 ARG A C 1
ATOM 1004 O O . ARG A 1 124 ? -10.905 11.348 10.072 1.00 95.44 124 ARG A O 1
ATOM 1011 N N . ASN A 1 125 ? -10.910 10.890 12.279 1.00 94.12 125 ASN A N 1
ATOM 1012 C CA . ASN A 1 125 ? -12.346 11.086 12.451 1.00 94.12 125 ASN A CA 1
ATOM 1013 C C . ASN A 1 125 ? -12.702 12.563 12.628 1.00 94.12 125 ASN A C 1
ATOM 1015 O O . ASN A 1 125 ? -11.839 13.436 12.711 1.00 94.12 125 ASN A O 1
ATOM 1019 N N . GLU A 1 126 ? -14.000 12.822 12.759 1.00 93.75 126 GLU A N 1
ATOM 1020 C CA . GLU A 1 126 ? -14.588 14.145 12.989 1.00 93.75 126 GLU A CA 1
ATOM 1021 C C . GLU A 1 126 ? -14.026 14.860 14.230 1.00 93.75 126 GLU A C 1
ATOM 1023 O O . GLU A 1 126 ? -14.033 16.085 14.296 1.00 93.75 126 GLU A O 1
ATOM 1028 N N . LYS A 1 127 ? -13.487 14.113 15.205 1.00 95.94 127 LYS A N 1
ATOM 1029 C CA . LYS A 1 127 ? -12.842 14.666 16.410 1.00 95.94 127 LYS A CA 1
ATOM 1030 C C . LYS A 1 127 ? -11.354 14.968 16.207 1.00 95.94 127 LYS A C 1
ATOM 1032 O O . LYS A 1 127 ? -10.663 15.313 17.162 1.00 95.94 127 LYS A O 1
ATOM 1037 N N . GLY A 1 128 ? -10.831 14.784 14.996 1.00 94.75 128 GLY A N 1
ATOM 1038 C CA . GLY A 1 128 ? -9.417 14.957 14.684 1.00 94.75 128 GLY A CA 1
ATOM 1039 C C . GLY A 1 128 ? -8.518 13.862 15.265 1.00 94.75 128 GLY A C 1
ATOM 1040 O O . GLY A 1 128 ? -7.302 14.043 15.322 1.00 94.75 128 GLY A O 1
ATOM 1041 N N . ILE A 1 129 ? -9.065 12.727 15.704 1.00 95.88 129 ILE A N 1
ATOM 1042 C CA . ILE A 1 129 ? -8.286 11.618 16.272 1.00 95.88 129 ILE A CA 1
ATOM 1043 C C . ILE A 1 129 ? -7.953 10.626 15.159 1.00 95.88 129 ILE A C 1
ATOM 1045 O O . ILE A 1 129 ? -8.807 10.307 14.336 1.00 95.88 129 ILE A O 1
ATOM 1049 N N . THR A 1 130 ? -6.713 10.127 15.135 1.00 96.88 130 THR A N 1
ATOM 1050 C CA . THR A 1 130 ? -6.309 9.116 14.151 1.00 96.88 130 THR A CA 1
ATOM 1051 C C . THR A 1 130 ? -7.001 7.787 14.421 1.00 96.88 130 THR A C 1
ATOM 1053 O O . THR A 1 130 ? -7.031 7.307 15.555 1.00 96.88 130 THR A O 1
ATOM 1056 N N . GLU A 1 131 ? -7.509 7.158 13.372 1.00 97.50 131 GLU A N 1
ATOM 1057 C CA . GLU A 1 131 ? -8.165 5.857 13.416 1.00 97.50 131 GLU A CA 1
ATOM 1058 C C . GLU A 1 131 ? -7.848 5.043 12.155 1.00 97.50 131 GLU A C 1
ATOM 1060 O O . GLU A 1 131 ? -7.464 5.612 11.126 1.00 97.50 131 GLU A O 1
ATOM 1065 N N . PRO A 1 132 ? -7.933 3.705 12.217 1.00 97.94 132 PRO A N 1
ATOM 1066 C CA . PRO A 1 132 ? -7.837 2.885 11.017 1.00 97.94 132 PRO A CA 1
ATOM 1067 C C . PRO A 1 132 ? -8.932 3.263 10.014 1.00 97.94 132 PRO A C 1
ATOM 1069 O O . PRO A 1 132 ? -10.008 3.721 10.392 1.00 97.94 132 PRO A O 1
ATOM 1072 N N . PHE A 1 133 ? -8.668 3.027 8.732 1.00 98.00 133 PHE A N 1
ATOM 1073 C CA . PHE A 1 133 ? -9.742 3.025 7.741 1.00 98.00 133 PHE A CA 1
ATOM 1074 C C . PHE A 1 133 ? -10.743 1.906 8.053 1.00 98.00 133 PHE A C 1
ATOM 1076 O O . PHE A 1 133 ? -10.354 0.835 8.520 1.00 98.00 133 PHE A O 1
ATOM 1083 N N . ASP A 1 134 ? -12.014 2.146 7.768 1.00 97.94 134 ASP A N 1
ATOM 1084 C CA . ASP A 1 134 ? -13.106 1.185 7.882 1.00 97.94 134 ASP A CA 1
ATOM 1085 C C . ASP A 1 134 ? -13.405 0.548 6.518 1.00 97.94 134 ASP A C 1
ATOM 1087 O O . ASP A 1 134 ? -13.166 1.149 5.469 1.00 97.94 134 ASP A O 1
ATOM 1091 N N . ILE A 1 135 ? -13.953 -0.668 6.510 1.00 97.62 135 ILE A N 1
ATOM 1092 C CA . ILE A 1 135 ? -14.409 -1.333 5.278 1.00 97.62 135 ILE A CA 1
ATOM 1093 C C . ILE A 1 135 ? -15.431 -0.487 4.491 1.00 97.62 135 ILE A C 1
ATOM 1095 O O . ILE A 1 135 ? -15.507 -0.591 3.270 1.00 97.62 135 ILE A O 1
ATOM 1099 N N . SER A 1 136 ? -16.193 0.381 5.156 1.00 96.69 136 SER A N 1
ATOM 1100 C CA . SER A 1 136 ? -17.157 1.287 4.518 1.00 96.69 136 SER A CA 1
ATOM 1101 C C . SER A 1 136 ? -16.540 2.550 3.901 1.00 96.69 136 SER A C 1
ATOM 1103 O O . SER A 1 136 ? -17.244 3.292 3.211 1.00 96.69 136 SER A O 1
ATOM 1105 N N . ASP A 1 137 ? -15.240 2.803 4.096 1.00 97.00 137 ASP A N 1
ATOM 1106 C CA . ASP A 1 137 ? -14.573 3.966 3.507 1.00 97.00 137 ASP A CA 1
ATOM 1107 C C . ASP A 1 137 ? -14.491 3.883 1.974 1.00 97.00 137 ASP A C 1
ATOM 1109 O O . ASP A 1 137 ? -14.383 2.816 1.368 1.00 97.00 137 ASP A O 1
ATOM 1113 N N . LYS A 1 138 ? -14.521 5.043 1.314 1.00 95.62 138 LYS A N 1
ATOM 1114 C CA . LYS A 1 138 ? -14.619 5.152 -0.151 1.00 95.62 138 LYS A CA 1
ATOM 1115 C C . LYS A 1 138 ? -13.258 5.015 -0.854 1.00 95.62 138 LYS A C 1
ATOM 1117 O O . LYS A 1 138 ? -12.698 6.005 -1.316 1.00 95.62 138 LYS A O 1
ATOM 1122 N N . PHE A 1 139 ? -12.720 3.799 -0.923 1.00 96.56 139 PHE A N 1
ATOM 1123 C CA . PHE A 1 139 ? -11.574 3.431 -1.768 1.00 96.56 139 PHE A CA 1
ATOM 1124 C C . PHE A 1 139 ? -11.617 1.944 -2.129 1.00 96.56 139 PHE A C 1
ATOM 1126 O O . PHE A 1 139 ? -12.017 1.147 -1.292 1.00 96.56 139 PHE A O 1
ATOM 1133 N N . GLU A 1 140 ? -11.158 1.536 -3.310 1.00 96.19 140 GLU A N 1
ATOM 1134 C CA . GLU A 1 140 ? -11.208 0.116 -3.703 1.00 96.19 140 GLU A CA 1
ATOM 1135 C C . GLU A 1 140 ? -9.869 -0.592 -3.560 1.00 96.19 140 GLU A C 1
ATOM 1137 O O . GLU A 1 140 ? -9.820 -1.747 -3.127 1.00 96.19 140 GLU A O 1
ATOM 1142 N N . PHE A 1 141 ? -8.771 0.123 -3.811 1.00 95.94 141 PHE A N 1
ATOM 1143 C CA . PHE A 1 141 ? -7.428 -0.404 -3.604 1.00 95.94 141 PHE A CA 1
ATOM 1144 C C . PHE A 1 141 ? -6.555 0.534 -2.786 1.00 95.94 141 PHE A C 1
ATOM 1146 O O . PHE A 1 141 ? -6.691 1.761 -2.805 1.00 95.94 141 PHE A O 1
ATOM 1153 N N . TYR A 1 142 ? -5.607 -0.087 -2.097 1.00 97.81 142 TYR A N 1
ATOM 1154 C CA . TYR A 1 142 ? -4.510 0.573 -1.421 1.00 97.81 142 TYR A CA 1
ATOM 1155 C C . TYR A 1 142 ? -3.202 0.088 -2.045 1.00 97.81 142 TYR A C 1
ATOM 1157 O O . TYR A 1 142 ? -2.823 -1.079 -1.903 1.00 97.81 142 TYR A O 1
ATOM 1165 N N . ILE A 1 143 ? -2.524 0.986 -2.754 1.00 98.44 143 ILE A N 1
ATOM 1166 C CA . ILE A 1 143 ? -1.254 0.719 -3.425 1.00 98.44 143 ILE A CA 1
ATOM 1167 C C . ILE A 1 143 ? -0.115 1.251 -2.555 1.00 98.44 143 ILE A C 1
ATOM 1169 O O . ILE A 1 143 ? -0.071 2.431 -2.207 1.00 98.44 143 ILE A O 1
ATOM 1173 N N . ILE A 1 144 ? 0.817 0.374 -2.191 1.00 98.62 144 ILE A N 1
ATOM 1174 C CA . ILE A 1 144 ? 1.983 0.718 -1.373 1.00 98.62 144 ILE A CA 1
ATOM 1175 C C . ILE A 1 144 ? 3.238 0.448 -2.183 1.00 98.62 144 ILE A C 1
ATOM 1177 O O . ILE A 1 144 ? 3.559 -0.707 -2.468 1.00 98.62 144 ILE A O 1
ATOM 1181 N N . ALA A 1 145 ? 3.969 1.506 -2.509 1.00 98.25 145 ALA A N 1
ATOM 1182 C CA . ALA A 1 145 ? 5.279 1.379 -3.115 1.00 98.25 145 ALA A CA 1
ATOM 1183 C C . ALA A 1 145 ? 6.353 1.126 -2.051 1.00 98.25 145 ALA A C 1
ATOM 1185 O O . ALA A 1 145 ? 6.359 1.727 -0.972 1.00 98.25 145 ALA A O 1
ATOM 1186 N N . THR A 1 146 ? 7.271 0.222 -2.370 1.00 97.75 146 THR A N 1
ATOM 1187 C CA . THR A 1 146 ? 8.417 -0.144 -1.538 1.00 97.75 146 THR A CA 1
ATOM 1188 C C . THR A 1 146 ? 9.693 -0.038 -2.343 1.00 97.75 146 THR A C 1
ATOM 1190 O O . THR A 1 146 ? 9.749 -0.551 -3.461 1.00 97.75 146 THR A O 1
ATOM 1193 N N . ARG A 1 147 ? 10.729 0.567 -1.757 1.00 95.06 147 ARG A N 1
ATOM 1194 C CA . ARG A 1 147 ? 12.029 0.745 -2.413 1.00 95.06 147 ARG A CA 1
ATOM 1195 C C . ARG A 1 147 ? 13.171 0.277 -1.522 1.00 95.06 147 ARG A C 1
ATOM 1197 O O . ARG A 1 147 ? 13.138 0.494 -0.312 1.00 95.06 147 ARG A O 1
ATOM 1204 N N . GLN A 1 148 ? 14.164 -0.379 -2.109 1.00 94.06 148 GLN A N 1
ATOM 1205 C CA . GLN A 1 148 ? 15.426 -0.728 -1.454 1.00 94.06 148 GLN A CA 1
ATOM 1206 C C . GLN A 1 148 ? 16.540 -0.694 -2.500 1.00 94.06 148 GLN A C 1
ATOM 1208 O O . GLN A 1 148 ? 16.630 -1.598 -3.328 1.00 94.06 148 GLN A O 1
ATOM 1213 N N . ASN A 1 149 ? 17.399 0.327 -2.441 1.00 90.69 149 ASN A N 1
ATOM 1214 C CA . ASN A 1 149 ? 18.389 0.603 -3.487 1.00 90.69 149 ASN A CA 1
ATOM 1215 C C . ASN A 1 149 ? 17.679 0.710 -4.857 1.00 90.69 149 ASN A C 1
ATOM 1217 O O . ASN A 1 149 ? 16.688 1.436 -4.965 1.00 90.69 149 ASN A O 1
ATOM 1221 N N . GLU A 1 150 ? 18.121 -0.069 -5.846 1.00 90.25 150 GLU A N 1
ATOM 1222 C CA . GLU A 1 150 ? 17.523 -0.148 -7.188 1.00 90.25 150 GLU A CA 1
ATOM 1223 C C . GLU A 1 150 ? 16.239 -0.988 -7.260 1.00 90.25 150 GLU A C 1
ATOM 1225 O O . GLU A 1 150 ? 15.569 -1.020 -8.291 1.00 90.25 150 GLU A O 1
ATOM 1230 N N . LYS A 1 151 ? 15.858 -1.664 -6.167 1.00 94.56 151 LYS A N 1
ATOM 1231 C CA . LYS A 1 151 ? 14.633 -2.466 -6.139 1.00 94.56 151 LYS A CA 1
ATOM 1232 C C . LYS A 1 151 ? 13.421 -1.580 -5.920 1.00 94.56 151 LYS A C 1
ATOM 1234 O O . LYS A 1 151 ? 13.390 -0.806 -4.956 1.00 94.56 151 LYS A O 1
ATOM 1239 N N . LEU A 1 152 ? 12.402 -1.760 -6.751 1.00 95.81 152 LEU A N 1
ATOM 1240 C CA . LEU A 1 152 ? 11.109 -1.097 -6.630 1.00 95.81 152 LEU A CA 1
ATOM 1241 C C . LEU A 1 152 ? 9.990 -2.122 -6.787 1.00 95.81 152 LEU A C 1
ATOM 1243 O O . LEU A 1 152 ? 10.036 -2.993 -7.648 1.00 95.81 152 LEU A O 1
ATOM 1247 N N . GLY A 1 153 ? 8.971 -2.020 -5.945 1.00 97.31 153 GLY A N 1
ATOM 1248 C CA . GLY A 1 153 ? 7.863 -2.962 -5.958 1.00 97.31 153 GLY A CA 1
ATOM 1249 C C . GLY A 1 153 ? 6.599 -2.357 -5.390 1.00 97.31 153 GLY A C 1
ATOM 1250 O O . GLY A 1 153 ? 6.654 -1.401 -4.614 1.00 97.31 153 GLY A O 1
ATOM 1251 N N . LEU A 1 154 ? 5.469 -2.926 -5.790 1.00 98.31 154 LEU A N 1
ATOM 1252 C CA . LEU A 1 154 ? 4.135 -2.482 -5.418 1.00 98.31 154 LEU A CA 1
ATOM 1253 C C . LEU A 1 154 ? 3.412 -3.592 -4.679 1.00 98.31 154 LEU A C 1
ATOM 1255 O O . LEU A 1 154 ? 3.302 -4.709 -5.176 1.00 98.31 154 LEU A O 1
ATOM 1259 N N . PHE A 1 155 ? 2.854 -3.262 -3.525 1.00 98.69 155 PHE A N 1
ATOM 1260 C CA . PHE A 1 155 ? 1.749 -4.025 -2.969 1.00 98.69 155 PHE A CA 1
ATOM 1261 C C . PHE A 1 155 ? 0.441 -3.410 -3.434 1.00 98.69 155 PHE A C 1
ATOM 1263 O O . PHE A 1 155 ? 0.243 -2.209 -3.266 1.00 98.69 155 PHE A O 1
ATOM 1270 N N . ILE A 1 156 ? -0.441 -4.229 -3.995 1.00 98.19 156 ILE A N 1
ATOM 1271 C CA . ILE A 1 156 ? -1.751 -3.808 -4.495 1.00 98.19 156 ILE A CA 1
ATOM 1272 C C . ILE A 1 156 ? -2.795 -4.601 -3.719 1.00 98.19 156 ILE A C 1
ATOM 1274 O O . ILE A 1 156 ? -3.086 -5.752 -4.041 1.00 98.19 156 ILE A O 1
ATOM 1278 N N . PHE A 1 157 ? -3.313 -4.012 -2.645 1.00 98.12 157 PHE A N 1
ATOM 1279 C CA . PHE A 1 157 ? -4.308 -4.666 -1.801 1.00 98.12 157 PHE A CA 1
ATOM 1280 C C . PHE A 1 157 ? -5.697 -4.131 -2.122 1.00 98.12 157 PHE A C 1
ATOM 1282 O O . PHE A 1 157 ? -5.919 -2.922 -2.034 1.00 98.12 157 PHE A O 1
ATOM 1289 N N . SER A 1 158 ? -6.642 -5.019 -2.434 1.00 97.06 158 SER A N 1
ATOM 1290 C CA . SER A 1 158 ? -8.052 -4.635 -2.437 1.00 97.06 158 SER A CA 1
ATOM 1291 C C . SER A 1 158 ? -8.520 -4.350 -1.011 1.00 97.06 158 SER A C 1
ATOM 1293 O O . SER A 1 158 ? -7.973 -4.867 -0.026 1.00 97.06 158 SER A O 1
ATOM 1295 N N . LYS A 1 159 ? -9.565 -3.537 -0.893 1.00 95.88 159 LYS A N 1
ATOM 1296 C CA . LYS A 1 159 ? -10.246 -3.262 0.372 1.00 95.88 159 LYS A CA 1
ATOM 1297 C C . LYS A 1 159 ? -10.617 -4.559 1.116 1.00 95.88 159 LYS A C 1
ATOM 1299 O O . LYS A 1 159 ? -10.342 -4.671 2.312 1.00 95.88 159 LYS A O 1
ATOM 1304 N N . THR A 1 160 ? -11.140 -5.562 0.407 1.00 96.19 160 THR A N 1
ATOM 1305 C CA . THR A 1 160 ? -11.483 -6.886 0.959 1.00 96.19 160 THR A CA 1
ATOM 1306 C C . THR A 1 160 ? -10.266 -7.579 1.572 1.00 96.19 160 THR A C 1
ATOM 1308 O O . THR A 1 160 ? -10.305 -7.994 2.728 1.00 96.19 160 THR A O 1
ATOM 1311 N N . VAL A 1 161 ? -9.136 -7.614 0.860 1.00 97.75 161 VAL A N 1
ATOM 1312 C CA . VAL A 1 161 ? -7.896 -8.240 1.351 1.00 97.75 161 VAL A CA 1
ATOM 1313 C C . VAL A 1 161 ? -7.380 -7.555 2.617 1.00 97.75 161 VAL A C 1
ATOM 1315 O O . VAL A 1 161 ? -6.927 -8.224 3.553 1.00 97.75 161 VAL A O 1
ATOM 1318 N N . LEU A 1 162 ? -7.446 -6.222 2.682 1.00 98.25 162 LEU A N 1
ATOM 1319 C CA . LEU A 1 162 ? -7.048 -5.478 3.879 1.00 98.25 162 LEU A CA 1
ATOM 1320 C C . LEU A 1 162 ? -7.959 -5.786 5.075 1.00 98.25 162 LEU A C 1
ATOM 1322 O O . LEU A 1 162 ? -7.478 -5.914 6.206 1.00 98.25 162 LEU A O 1
ATOM 1326 N N . HIS A 1 163 ? -9.263 -5.925 4.843 1.00 98.00 163 HIS A N 1
ATOM 13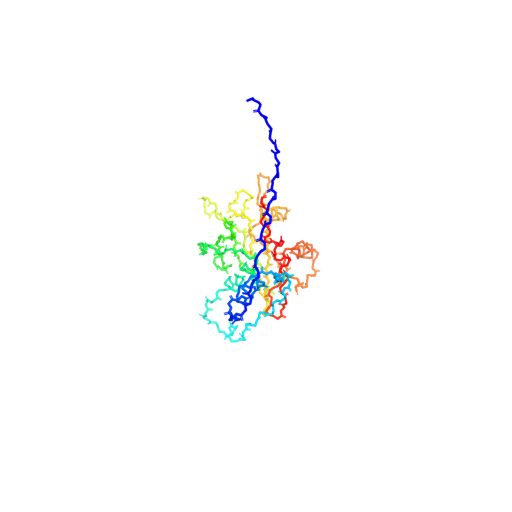27 C CA . HIS A 1 163 ? -10.233 -6.282 5.877 1.00 98.00 163 HIS A CA 1
ATOM 1328 C C . HIS A 1 163 ? -10.029 -7.712 6.396 1.00 98.00 163 HIS A C 1
ATOM 1330 O O . HIS A 1 163 ? -9.875 -7.909 7.607 1.00 98.00 163 HIS A O 1
ATOM 1336 N N . GLU A 1 164 ? -9.885 -8.696 5.508 1.00 97.38 164 GLU A N 1
ATOM 1337 C CA . GLU A 1 164 ? -9.592 -10.092 5.867 1.00 97.38 164 GLU A CA 1
ATOM 1338 C C . GLU A 1 164 ? -8.324 -10.209 6.730 1.00 97.38 164 GLU A C 1
ATOM 1340 O O . GLU A 1 164 ? -8.289 -10.943 7.724 1.00 97.38 164 GLU A O 1
ATOM 1345 N N . ASN A 1 165 ? -7.300 -9.404 6.423 1.00 97.75 165 ASN A N 1
ATOM 1346 C CA . ASN A 1 165 ? -6.022 -9.374 7.145 1.00 97.75 165 ASN A CA 1
ATOM 1347 C C . ASN A 1 165 ? -6.000 -8.452 8.380 1.00 97.75 165 ASN A C 1
ATOM 1349 O O . ASN A 1 165 ? -4.937 -8.219 8.974 1.00 97.75 165 ASN A O 1
ATOM 1353 N N . LYS A 1 166 ? -7.167 -7.973 8.827 1.00 97.69 166 LYS A N 1
ATOM 1354 C CA . LYS A 1 166 ? -7.331 -7.151 10.041 1.00 97.69 166 LYS A CA 1
ATOM 1355 C C . LYS A 1 166 ? -6.559 -5.840 10.009 1.00 97.69 166 LYS A C 1
ATOM 1357 O O . LYS A 1 166 ? -5.951 -5.440 11.003 1.00 97.69 166 LYS A O 1
ATOM 1362 N N . ILE A 1 167 ? -6.540 -5.208 8.842 1.00 98.44 167 ILE A N 1
ATOM 1363 C CA . ILE A 1 167 ? -5.949 -3.887 8.631 1.00 98.44 167 ILE A CA 1
ATOM 1364 C C . ILE A 1 167 ? -7.044 -2.823 8.658 1.00 98.44 167 ILE A C 1
ATOM 1366 O O . ILE A 1 167 ? -6.844 -1.799 9.302 1.00 98.44 167 ILE A O 1
ATOM 1370 N N . LEU A 1 168 ? -8.198 -3.087 8.040 1.00 98.56 168 LEU A N 1
ATOM 1371 C CA . LEU A 1 168 ? -9.372 -2.215 8.140 1.00 98.56 168 LEU A CA 1
ATOM 1372 C C . LEU A 1 168 ? -10.235 -2.572 9.353 1.00 98.56 168 LEU A C 1
ATOM 1374 O O . LEU A 1 168 ? -10.287 -3.740 9.760 1.00 98.56 168 LEU A O 1
ATOM 1378 N N . SER A 1 169 ? -10.899 -1.556 9.897 1.00 98.38 169 SER A N 1
ATOM 1379 C CA . SER A 1 169 ? -11.966 -1.693 10.886 1.00 98.38 169 SER A CA 1
ATOM 1380 C C . SER A 1 169 ? -13.263 -2.204 10.250 1.00 98.38 169 SER A C 1
ATOM 1382 O O . SER A 1 169 ? -13.465 -2.110 9.036 1.00 98.38 169 SER A O 1
ATOM 1384 N N . ASP A 1 170 ? -14.129 -2.753 11.097 1.00 97.44 170 ASP A N 1
ATOM 1385 C CA . ASP A 1 170 ? -15.554 -2.944 10.833 1.00 97.44 170 ASP A CA 1
ATOM 1386 C C . ASP A 1 170 ? -16.361 -2.717 12.128 1.00 97.44 170 ASP A C 1
ATOM 1388 O O . ASP A 1 170 ? -15.805 -2.393 13.178 1.00 97.44 170 ASP A O 1
ATOM 1392 N N . LYS A 1 171 ? -17.681 -2.945 12.083 1.00 95.50 171 LYS A N 1
ATOM 1393 C CA . LYS A 1 171 ? -18.600 -2.750 13.224 1.00 95.50 171 LYS A CA 1
ATOM 1394 C C . LYS A 1 171 ? -18.229 -3.521 14.501 1.00 95.50 171 LYS A C 1
ATOM 1396 O O . LYS A 1 171 ? -18.751 -3.207 15.565 1.00 95.50 171 LYS A O 1
ATOM 1401 N N . THR A 1 172 ? -17.412 -4.563 14.395 1.00 95.12 172 THR A N 1
ATOM 1402 C CA . THR A 1 172 ? -17.092 -5.504 15.477 1.00 95.12 172 THR A CA 1
ATOM 1403 C C . THR A 1 172 ? -15.629 -5.471 15.907 1.00 95.12 172 THR A C 1
ATOM 1405 O O . THR A 1 172 ? -15.288 -6.060 16.934 1.00 95.12 172 THR A O 1
ATOM 1408 N N . ARG A 1 173 ? -14.743 -4.826 15.139 1.00 94.69 173 ARG A N 1
ATOM 1409 C CA . ARG A 1 173 ? -13.294 -4.893 15.368 1.00 94.69 173 ARG A CA 1
ATOM 1410 C C . ARG A 1 173 ? -12.553 -3.699 14.794 1.00 94.69 173 ARG A C 1
ATOM 1412 O O . ARG A 1 173 ? -12.741 -3.329 13.638 1.00 94.69 173 ARG A O 1
ATOM 1419 N N . ASP A 1 174 ? -11.601 -3.214 15.580 1.00 96.56 174 ASP A N 1
ATOM 1420 C CA . ASP A 1 174 ? -10.661 -2.187 15.154 1.00 96.56 174 ASP A CA 1
ATOM 1421 C C . ASP A 1 174 ? -9.586 -2.750 14.217 1.00 96.56 174 ASP A C 1
ATOM 1423 O O . ASP A 1 174 ? -9.028 -3.836 14.422 1.00 96.56 174 ASP A O 1
ATOM 1427 N N . GLY A 1 175 ? -9.274 -1.968 13.186 1.00 98.12 175 GLY A N 1
ATOM 1428 C CA . GLY A 1 175 ? -8.161 -2.190 12.277 1.00 98.12 175 GLY A CA 1
ATOM 1429 C C . GLY A 1 175 ? -6.816 -1.715 12.833 1.00 98.12 175 GLY A C 1
ATOM 1430 O O . GLY A 1 175 ? -6.609 -1.509 14.031 1.00 98.12 175 GLY A O 1
ATOM 1431 N N . LYS A 1 176 ? -5.860 -1.503 11.929 1.00 98.31 176 LYS A N 1
ATOM 1432 C CA . LYS A 1 176 ? -4.505 -1.033 12.241 1.00 98.31 176 LYS A CA 1
ATOM 1433 C C . LYS A 1 176 ? -4.264 0.320 11.601 1.00 98.31 176 LYS A C 1
ATOM 1435 O O . LYS A 1 176 ? -4.535 0.504 10.426 1.00 98.31 176 LYS A O 1
ATOM 1440 N N . ARG A 1 177 ? -3.626 1.223 12.347 1.00 98.12 177 ARG A N 1
ATOM 1441 C CA . ARG A 1 177 ? -3.185 2.533 11.833 1.00 98.12 177 ARG A CA 1
ATOM 1442 C C . ARG A 1 177 ? -1.901 2.452 11.001 1.00 98.12 177 ARG A C 1
ATOM 1444 O O . ARG A 1 177 ? -1.475 3.424 10.393 1.00 98.12 177 ARG A O 1
ATOM 1451 N N . GLY A 1 178 ? -1.231 1.309 10.983 1.00 97.94 178 GLY A N 1
ATOM 1452 C CA . GLY A 1 178 ? -0.015 1.113 10.208 1.00 97.94 178 GLY A CA 1
ATOM 1453 C C . GLY A 1 178 ? 0.405 -0.342 10.210 1.00 97.94 178 GLY A C 1
ATOM 1454 O O . GLY A 1 178 ? 0.063 -1.106 11.118 1.00 97.94 178 GLY A O 1
ATOM 1455 N N . ILE A 1 179 ? 1.137 -0.731 9.176 1.00 98.31 179 ILE A N 1
ATOM 1456 C CA . ILE A 1 179 ? 1.585 -2.107 8.978 1.00 98.31 179 ILE A CA 1
ATOM 1457 C C . ILE A 1 179 ? 3.036 -2.138 8.521 1.00 98.31 179 ILE A C 1
ATOM 1459 O O . ILE A 1 179 ? 3.599 -1.137 8.076 1.00 98.31 179 ILE A O 1
ATOM 1463 N N . ARG A 1 180 ? 3.632 -3.327 8.612 1.00 98.25 180 ARG A N 1
ATOM 1464 C CA . ARG A 1 180 ? 4.843 -3.651 7.866 1.00 98.25 180 ARG A CA 1
ATOM 1465 C C . ARG A 1 180 ? 4.480 -4.452 6.632 1.00 98.25 180 ARG A C 1
ATOM 1467 O O . ARG A 1 180 ? 3.697 -5.400 6.723 1.00 98.25 180 ARG A O 1
ATOM 1474 N N . VAL A 1 181 ? 5.056 -4.057 5.509 1.00 98.62 181 VAL A N 1
ATOM 1475 C CA . VAL A 1 181 ? 5.033 -4.814 4.263 1.00 98.62 181 VAL A CA 1
ATOM 1476 C C . VAL A 1 181 ? 6.406 -5.426 4.018 1.00 98.62 181 VAL A C 1
ATOM 1478 O O . VAL A 1 181 ? 7.426 -4.810 4.332 1.00 98.62 181 VAL A O 1
ATOM 1481 N N . TYR A 1 182 ? 6.429 -6.647 3.501 1.00 98.38 182 TYR A N 1
ATOM 1482 C CA . TYR A 1 182 ? 7.646 -7.427 3.296 1.00 98.38 182 TYR A CA 1
ATOM 1483 C C . TYR A 1 182 ? 7.775 -7.775 1.813 1.00 98.38 182 TYR A C 1
ATOM 1485 O O . TYR A 1 182 ? 7.226 -8.797 1.389 1.00 98.38 182 TYR A O 1
ATOM 1493 N N . PRO A 1 183 ? 8.436 -6.929 0.999 1.00 97.56 183 PRO A N 1
ATOM 1494 C CA . PRO A 1 183 ? 8.764 -7.267 -0.383 1.00 97.56 183 PRO A CA 1
ATOM 1495 C C . PRO A 1 183 ? 9.370 -8.665 -0.509 1.00 97.56 183 PRO A C 1
ATOM 1497 O O . PRO A 1 183 ? 9.994 -9.171 0.424 1.00 97.56 183 PRO A O 1
ATOM 1500 N N . THR A 1 184 ? 9.216 -9.310 -1.662 1.00 95.75 184 THR A N 1
ATOM 1501 C CA . THR A 1 184 ? 9.690 -10.696 -1.858 1.00 95.75 184 THR A CA 1
ATOM 1502 C C . THR A 1 184 ? 11.206 -10.844 -1.742 1.00 95.75 184 THR A C 1
ATOM 1504 O O . THR A 1 184 ? 11.693 -11.946 -1.510 1.00 95.75 184 THR A O 1
ATOM 1507 N N . TRP A 1 185 ? 11.954 -9.747 -1.864 1.00 95.75 185 TRP A N 1
ATOM 1508 C CA . TRP A 1 185 ? 13.398 -9.725 -1.653 1.00 95.75 185 TRP A CA 1
ATOM 1509 C C . TRP A 1 185 ? 13.825 -9.604 -0.185 1.00 95.75 185 TRP A C 1
ATOM 1511 O O . TRP A 1 185 ? 15.020 -9.700 0.093 1.00 95.75 185 TRP A O 1
ATOM 1521 N N . ASP A 1 186 ? 12.899 -9.371 0.746 1.00 95.62 186 ASP A N 1
ATOM 1522 C CA . ASP A 1 186 ? 13.211 -9.347 2.173 1.00 95.62 186 ASP A CA 1
ATOM 1523 C C . ASP A 1 186 ? 13.280 -10.772 2.733 1.00 95.62 186 ASP A C 1
ATOM 1525 O O . ASP A 1 186 ? 12.374 -11.582 2.535 1.00 95.62 186 ASP A O 1
ATOM 1529 N N . LEU A 1 187 ? 14.322 -11.066 3.513 1.00 94.25 187 LEU A N 1
ATOM 1530 C CA . LEU A 1 187 ? 14.439 -12.331 4.236 1.00 94.25 187 LEU A CA 1
ATOM 1531 C C . LEU A 1 187 ? 13.818 -12.199 5.632 1.00 94.25 187 LEU A C 1
ATOM 1533 O O . LEU A 1 187 ? 14.423 -11.645 6.553 1.00 94.25 187 LEU A O 1
ATOM 1537 N N . THR A 1 188 ? 12.600 -12.710 5.806 1.00 93.88 188 THR A N 1
ATOM 1538 C CA . THR A 1 188 ? 11.915 -12.679 7.103 1.00 93.88 188 THR A CA 1
ATOM 1539 C C . THR A 1 188 ? 12.350 -13.841 8.002 1.00 93.88 188 THR A C 1
ATOM 1541 O O . THR A 1 188 ? 12.236 -15.015 7.651 1.00 93.88 188 THR A O 1
ATOM 1544 N N . THR A 1 189 ? 12.849 -13.522 9.199 1.00 91.56 189 THR A N 1
ATOM 1545 C CA . THR A 1 189 ? 13.395 -14.521 10.139 1.00 91.56 189 THR A CA 1
ATOM 1546 C C . THR A 1 189 ? 12.433 -14.904 11.261 1.00 91.56 189 THR A C 1
ATOM 1548 O O . THR A 1 189 ? 12.494 -16.024 11.761 1.00 91.56 189 THR A O 1
ATOM 1551 N N . ASN A 1 190 ? 11.524 -14.009 11.666 1.00 94.75 190 ASN A N 1
ATOM 1552 C CA . ASN A 1 190 ? 10.544 -14.313 12.709 1.00 94.75 190 ASN A CA 1
ATOM 1553 C C . ASN A 1 190 ? 9.226 -14.859 12.122 1.00 94.75 190 ASN A C 1
ATOM 1555 O O . ASN A 1 190 ? 8.812 -14.499 11.018 1.00 94.75 190 ASN A O 1
ATOM 1559 N N . LYS A 1 191 ? 8.527 -15.702 12.896 1.00 96.25 191 LYS A N 1
ATOM 1560 C CA . LYS A 1 191 ? 7.304 -16.397 12.445 1.00 96.25 191 LYS A CA 1
ATOM 1561 C C . LYS A 1 191 ? 6.174 -15.444 12.037 1.00 96.25 191 LYS A C 1
ATOM 1563 O O . LYS A 1 191 ? 5.412 -15.736 11.119 1.00 96.25 191 LYS A O 1
ATOM 1568 N N . GLN A 1 192 ? 6.044 -14.301 12.714 1.00 95.44 192 GLN A N 1
ATOM 1569 C CA . GLN A 1 192 ? 4.980 -13.336 12.427 1.00 95.44 192 GLN A CA 1
ATOM 1570 C C . GLN A 1 192 ? 5.208 -12.610 11.094 1.00 95.44 192 GLN A C 1
ATOM 1572 O O . GLN A 1 192 ? 4.266 -12.443 10.316 1.00 95.44 192 GLN A O 1
ATOM 1577 N N . ALA A 1 193 ? 6.447 -12.206 10.819 1.00 95.56 193 ALA A N 1
ATOM 1578 C CA . ALA A 1 193 ? 6.858 -11.583 9.570 1.00 95.56 193 ALA A CA 1
ATOM 1579 C C . ALA A 1 193 ? 6.745 -12.579 8.417 1.00 95.56 193 ALA A C 1
ATOM 1581 O O . ALA A 1 193 ? 6.162 -12.225 7.404 1.00 95.56 193 ALA A O 1
ATOM 1582 N N . GLN A 1 194 ? 7.166 -13.833 8.604 1.00 97.44 194 GLN A N 1
ATOM 1583 C CA . GLN A 1 194 ? 6.997 -14.897 7.604 1.00 97.44 194 GLN A CA 1
ATOM 1584 C C . GLN A 1 194 ? 5.527 -15.114 7.239 1.00 97.44 194 GLN A C 1
ATOM 1586 O O . GLN A 1 194 ? 5.166 -15.101 6.065 1.00 97.44 194 GLN A O 1
ATOM 1591 N N . LYS A 1 195 ? 4.645 -15.234 8.243 1.00 97.38 195 LYS A N 1
ATOM 1592 C CA . LYS A 1 195 ? 3.198 -15.356 8.006 1.00 97.38 195 LYS A CA 1
ATOM 1593 C C . LYS A 1 195 ? 2.636 -14.136 7.273 1.00 97.38 195 LYS A C 1
ATOM 1595 O O . LYS A 1 195 ? 1.757 -14.284 6.431 1.00 97.38 195 LYS A O 1
ATOM 1600 N N . THR A 1 196 ? 3.129 -12.943 7.602 1.00 97.69 196 THR A N 1
ATOM 1601 C CA . THR A 1 196 ? 2.685 -11.695 6.971 1.00 97.69 196 THR A CA 1
ATOM 1602 C C . THR A 1 196 ? 3.164 -11.608 5.521 1.00 97.69 196 THR A C 1
ATOM 1604 O O . THR A 1 196 ? 2.365 -11.383 4.620 1.00 97.69 196 THR A O 1
ATOM 1607 N N . GLN A 1 197 ? 4.443 -11.876 5.275 1.00 98.25 197 GLN A N 1
ATOM 1608 C CA . GLN A 1 197 ? 5.034 -11.909 3.942 1.00 98.25 197 GLN A CA 1
ATOM 1609 C C . GLN A 1 197 ? 4.348 -12.941 3.041 1.00 98.25 197 GLN A C 1
ATOM 1611 O O . GLN A 1 197 ? 4.118 -12.661 1.870 1.00 98.25 197 GLN A O 1
ATOM 1616 N N . LEU A 1 198 ? 3.968 -14.104 3.583 1.00 97.88 198 LEU A N 1
ATOM 1617 C CA . LEU A 1 198 ? 3.320 -15.174 2.822 1.00 97.88 198 LEU A CA 1
ATOM 1618 C C . LEU A 1 198 ? 2.009 -14.734 2.160 1.00 97.88 198 LEU A C 1
ATOM 1620 O O . LEU A 1 198 ? 1.746 -15.111 1.021 1.00 97.88 198 LEU A O 1
ATOM 1624 N N . TRP A 1 199 ? 1.162 -13.972 2.858 1.00 98.00 199 TRP A N 1
ATOM 1625 C CA . TRP A 1 199 ? -0.067 -13.474 2.238 1.00 98.00 199 TRP A CA 1
ATOM 1626 C C . TRP A 1 199 ? 0.203 -12.231 1.391 1.00 98.00 199 TRP A C 1
ATOM 1628 O O . TRP A 1 199 ? -0.391 -12.094 0.328 1.00 98.00 199 TRP A O 1
ATOM 1638 N N . GLN A 1 200 ? 1.126 -11.360 1.812 1.00 98.50 200 GLN A N 1
ATOM 1639 C CA . GLN A 1 200 ? 1.461 -10.135 1.083 1.00 98.50 200 GLN A CA 1
ATOM 1640 C C . GLN A 1 200 ? 2.102 -10.409 -0.283 1.00 98.50 200 GLN A C 1
ATOM 1642 O O . GLN A 1 200 ? 1.821 -9.687 -1.234 1.00 98.50 200 GLN A O 1
ATOM 1647 N N . SER A 1 201 ? 2.919 -11.457 -0.414 1.00 97.81 201 SER A N 1
ATOM 1648 C CA . SER A 1 201 ? 3.618 -11.810 -1.661 1.00 97.81 201 SER A CA 1
ATOM 1649 C C . SER A 1 201 ? 2.671 -12.151 -2.818 1.00 97.81 201 SER A C 1
ATOM 1651 O O . SER A 1 201 ? 3.001 -11.928 -3.989 1.00 97.81 201 SER A O 1
ATOM 1653 N N . LYS A 1 202 ? 1.459 -12.623 -2.498 1.00 97.69 202 LYS A N 1
ATOM 1654 C CA . LYS A 1 202 ? 0.382 -12.845 -3.474 1.00 97.69 202 LYS A CA 1
ATOM 1655 C C . LYS A 1 202 ? -0.020 -11.543 -4.169 1.00 97.69 202 LYS A C 1
ATOM 1657 O O . LYS A 1 202 ? -0.300 -11.561 -5.359 1.00 97.69 202 LYS A O 1
ATOM 1662 N N . TYR A 1 203 ? 0.065 -10.428 -3.447 1.00 98.19 203 TYR A N 1
ATOM 1663 C CA . TYR A 1 203 ? -0.334 -9.087 -3.876 1.00 98.19 203 TYR A CA 1
ATOM 1664 C C . TYR A 1 203 ? 0.850 -8.177 -4.227 1.00 98.19 203 TYR A C 1
ATOM 1666 O O . TYR A 1 203 ? 0.693 -6.961 -4.315 1.00 98.19 203 TYR A O 1
ATOM 1674 N N . PHE A 1 204 ? 2.043 -8.758 -4.384 1.00 98.31 204 PHE A N 1
ATOM 1675 C CA . PHE A 1 204 ? 3.275 -8.024 -4.648 1.00 98.31 204 PHE A CA 1
ATOM 1676 C C . PHE A 1 204 ? 3.694 -8.096 -6.117 1.00 98.31 204 PHE A C 1
ATOM 1678 O O . PHE A 1 204 ? 3.817 -9.191 -6.669 1.00 98.31 204 PHE A O 1
ATOM 1685 N N . LEU A 1 205 ? 3.991 -6.952 -6.722 1.00 97.62 205 LEU A N 1
ATOM 1686 C CA . LEU A 1 205 ? 4.542 -6.825 -8.067 1.00 97.62 205 LEU A CA 1
ATOM 1687 C C . LEU A 1 205 ? 5.945 -6.211 -7.986 1.00 97.62 205 LEU A C 1
ATOM 1689 O O . LEU A 1 205 ? 6.101 -5.094 -7.498 1.00 97.62 205 LEU A O 1
ATOM 1693 N N . ASP A 1 206 ? 6.957 -6.936 -8.460 1.00 96.69 206 ASP A N 1
ATOM 1694 C CA . ASP A 1 206 ? 8.320 -6.416 -8.610 1.00 96.69 206 ASP A CA 1
ATOM 1695 C C . ASP A 1 206 ? 8.403 -5.632 -9.927 1.00 96.69 206 ASP A C 1
ATOM 1697 O O . ASP A 1 206 ? 8.073 -6.165 -10.987 1.00 96.69 206 ASP A O 1
ATOM 1701 N N . ILE A 1 207 ? 8.788 -4.360 -9.839 1.00 95.69 207 ILE A N 1
ATOM 1702 C CA . ILE A 1 207 ? 8.913 -3.433 -10.972 1.00 95.69 207 ILE A CA 1
ATOM 1703 C C . ILE A 1 207 ? 10.301 -2.782 -11.012 1.00 95.69 207 ILE A C 1
ATOM 1705 O O . ILE A 1 207 ? 10.457 -1.650 -11.473 1.00 95.69 207 ILE A O 1
ATOM 1709 N N . SER A 1 208 ? 11.304 -3.483 -10.480 1.00 92.75 208 SER A N 1
ATOM 1710 C CA . SER A 1 208 ? 12.707 -3.073 -10.557 1.00 92.75 208 SER A CA 1
ATOM 1711 C C . SER A 1 208 ? 13.142 -2.938 -12.023 1.00 92.75 208 SER A C 1
ATOM 1713 O O . SER A 1 208 ? 12.724 -3.723 -12.871 1.00 92.75 208 SER A O 1
ATOM 1715 N N . LEU A 1 209 ? 13.968 -1.934 -12.333 1.00 82.81 209 LEU A N 1
ATOM 1716 C CA . LEU A 1 209 ? 14.303 -1.549 -13.716 1.00 82.81 209 LEU A CA 1
ATOM 1717 C C . LEU A 1 209 ? 15.000 -2.648 -14.522 1.00 82.81 209 LEU A C 1
ATOM 1719 O O . LEU A 1 209 ? 14.854 -2.725 -15.738 1.00 82.81 209 LEU A O 1
ATOM 1723 N N . ASP A 1 210 ? 15.756 -3.501 -13.842 1.00 82.94 210 ASP A N 1
ATOM 1724 C CA . ASP A 1 210 ? 16.514 -4.606 -14.418 1.00 82.94 210 ASP A CA 1
ATOM 1725 C C . ASP A 1 210 ? 15.678 -5.885 -14.596 1.00 82.94 210 ASP A C 1
ATOM 1727 O O . ASP A 1 210 ? 16.207 -6.920 -15.012 1.00 82.94 210 ASP A O 1
ATOM 1731 N N . ARG A 1 2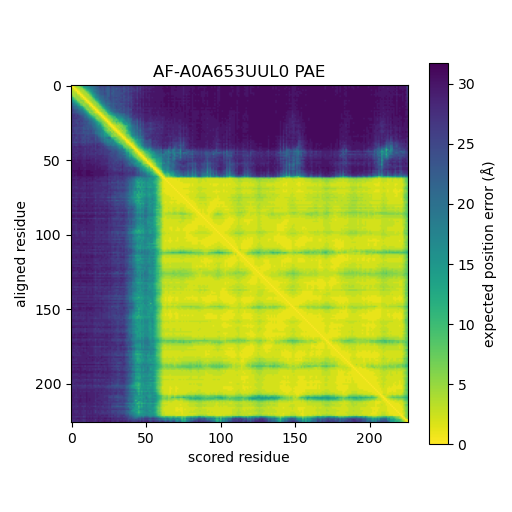11 ? 14.374 -5.838 -14.292 1.00 82.25 211 ARG A N 1
ATOM 1732 C CA . ARG A 1 211 ? 13.483 -7.002 -14.297 1.00 82.25 211 ARG A CA 1
ATOM 1733 C C . ARG A 1 211 ? 12.317 -6.848 -15.261 1.00 82.25 211 ARG A C 1
ATOM 1735 O O . ARG A 1 211 ? 11.773 -5.769 -15.475 1.00 82.25 211 ARG A O 1
ATOM 1742 N N . GLU A 1 212 ? 11.906 -7.977 -15.831 1.00 89.19 212 GLU A N 1
ATOM 1743 C CA . GLU A 1 212 ? 10.652 -8.048 -16.576 1.00 89.19 212 GLU A CA 1
ATOM 1744 C C . GLU A 1 212 ? 9.477 -7.977 -15.593 1.00 89.19 212 GLU A C 1
ATOM 1746 O O . GLU A 1 212 ? 9.405 -8.751 -14.637 1.00 89.19 212 GLU A O 1
ATOM 1751 N N . ILE A 1 213 ? 8.553 -7.047 -15.840 1.00 93.62 213 ILE A N 1
ATOM 1752 C CA . ILE A 1 213 ? 7.329 -6.911 -15.051 1.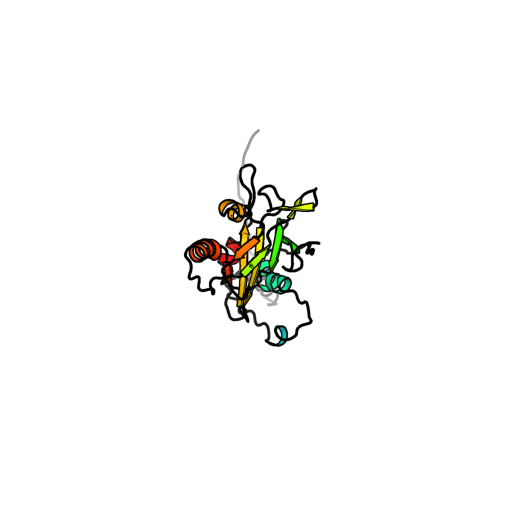00 93.62 213 ILE A CA 1
ATOM 1753 C C . ILE A 1 213 ? 6.354 -8.017 -15.461 1.00 93.62 213 ILE A C 1
ATOM 1755 O O . ILE A 1 213 ? 6.026 -8.166 -16.640 1.00 93.62 213 ILE A O 1
ATOM 1759 N N . ASP A 1 214 ? 5.840 -8.756 -14.479 1.00 95.12 214 ASP A N 1
ATOM 1760 C CA . ASP A 1 214 ? 4.763 -9.725 -14.680 1.00 95.12 214 ASP A CA 1
ATOM 1761 C C . ASP A 1 214 ? 3.430 -8.993 -14.924 1.00 95.12 214 ASP A C 1
ATOM 1763 O O . ASP A 1 214 ? 2.679 -8.666 -14.002 1.00 95.12 214 ASP A O 1
ATOM 1767 N N . LEU A 1 215 ? 3.160 -8.678 -16.194 1.00 93.00 215 LEU A N 1
ATOM 1768 C CA . LEU A 1 215 ? 1.966 -7.937 -16.608 1.00 93.00 215 LEU A CA 1
ATOM 1769 C C . LEU A 1 215 ? 0.673 -8.745 -16.450 1.00 93.00 215 LEU A C 1
ATOM 1771 O O . LEU A 1 215 ? -0.400 -8.153 -16.355 1.00 93.00 215 LEU A O 1
ATOM 1775 N N . GLU A 1 216 ? 0.736 -10.076 -16.454 1.00 94.81 216 GLU A N 1
ATOM 1776 C CA . GLU A 1 216 ? -0.440 -10.905 -16.176 1.00 94.81 216 GLU A CA 1
ATOM 1777 C C . GLU A 1 216 ? -0.822 -10.765 -14.704 1.00 94.81 216 GLU A C 1
ATOM 1779 O O . GLU A 1 216 ? -1.958 -10.405 -14.389 1.00 94.81 216 GLU A O 1
ATOM 1784 N N . LYS A 1 217 ? 0.156 -10.909 -13.802 1.00 95.56 217 LYS A N 1
ATOM 1785 C CA . LYS A 1 217 ? -0.046 -10.638 -12.379 1.00 95.56 217 LYS A CA 1
ATOM 1786 C C . LYS A 1 217 ? -0.497 -9.204 -12.137 1.00 95.56 217 LYS A C 1
ATOM 1788 O O . LYS A 1 217 ? -1.420 -9.000 -11.358 1.00 95.56 217 LYS A O 1
ATOM 1793 N N . ALA A 1 218 ? 0.097 -8.217 -12.809 1.00 95.25 218 ALA A N 1
ATOM 1794 C CA . ALA A 1 218 ? -0.325 -6.823 -12.684 1.00 95.25 218 ALA A CA 1
ATOM 1795 C C . ALA A 1 218 ? -1.808 -6.647 -13.043 1.00 95.25 218 ALA A C 1
ATOM 1797 O O . ALA A 1 218 ? -2.552 -6.058 -12.262 1.00 95.25 218 ALA A O 1
ATOM 1798 N N . ARG A 1 219 ? -2.259 -7.216 -14.171 1.00 94.19 219 ARG A N 1
ATOM 1799 C CA . ARG A 1 219 ? -3.672 -7.178 -14.579 1.00 94.19 219 ARG A CA 1
ATOM 1800 C C . ARG A 1 219 ? -4.586 -7.909 -13.607 1.00 94.19 219 ARG A C 1
ATOM 1802 O O . ARG A 1 219 ? -5.674 -7.414 -13.378 1.00 94.19 219 ARG A O 1
ATOM 1809 N N . ASN A 1 220 ? -4.152 -9.024 -13.024 1.00 93.88 220 ASN A N 1
ATOM 1810 C CA . ASN A 1 220 ? -4.931 -9.770 -12.028 1.00 93.88 220 ASN A CA 1
ATOM 1811 C C . ASN A 1 220 ? -4.996 -9.055 -10.669 1.00 93.88 220 ASN A C 1
ATOM 1813 O O . ASN A 1 220 ? -5.975 -9.169 -9.948 1.00 93.88 220 ASN A O 1
ATOM 1817 N N . LEU A 1 221 ? -3.957 -8.314 -10.283 1.00 94.69 221 LEU A N 1
ATOM 1818 C CA . LEU A 1 221 ? -3.975 -7.522 -9.048 1.00 94.69 221 LEU A CA 1
ATOM 1819 C C . LEU A 1 221 ? -4.771 -6.230 -9.201 1.00 94.69 221 LEU A C 1
ATOM 1821 O O . LEU A 1 221 ? -5.387 -5.763 -8.248 1.00 94.69 221 LEU A O 1
ATOM 1825 N N . LEU A 1 222 ? -4.740 -5.662 -10.403 1.00 91.06 222 LEU A N 1
ATOM 1826 C CA . LEU A 1 222 ? -5.500 -4.484 -10.793 1.00 91.06 222 LEU A CA 1
ATOM 1827 C C . LEU A 1 222 ? -6.827 -4.865 -11.455 1.00 91.06 222 LEU A C 1
ATOM 1829 O O . LEU A 1 222 ? -7.484 -3.986 -12.010 1.00 91.06 222 LEU A O 1
ATOM 1833 N N . SER A 1 223 ? -7.216 -6.149 -11.445 1.00 83.00 223 SER A N 1
ATOM 1834 C CA . SER A 1 223 ? -8.492 -6.572 -12.007 1.00 83.00 223 SER A CA 1
ATOM 1835 C C . SER A 1 223 ? -9.564 -6.060 -11.074 1.00 83.00 223 SER A C 1
ATOM 1837 O O . SER A 1 223 ? -9.770 -6.551 -9.967 1.00 83.00 223 SER A O 1
ATOM 1839 N N . LEU A 1 224 ? -10.179 -4.996 -11.544 1.00 62.00 224 LEU A N 1
ATOM 1840 C CA . LEU A 1 224 ? -11.275 -4.312 -10.916 1.00 62.00 224 LEU A CA 1
ATOM 1841 C C . LEU A 1 224 ? -12.450 -5.285 -10.963 1.00 62.00 224 LEU A C 1
ATOM 1843 O 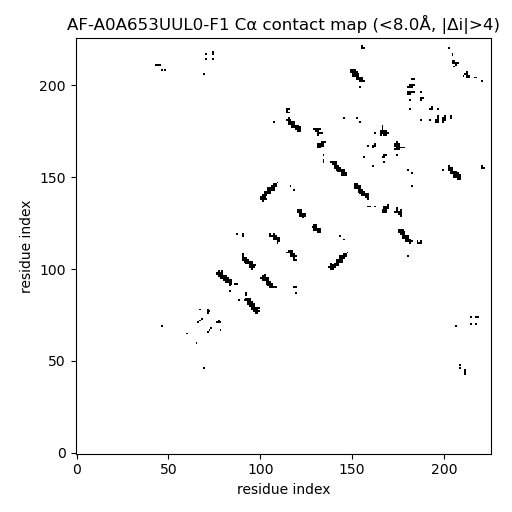O . LEU A 1 224 ? -12.923 -5.593 -12.060 1.00 62.00 224 LEU A O 1
ATOM 1847 N N . GLU A 1 225 ? -12.852 -5.843 -9.820 1.00 49.16 225 GLU A N 1
ATOM 1848 C CA . GLU A 1 225 ? -14.079 -6.638 -9.759 1.00 49.16 225 GLU A CA 1
ATOM 1849 C C . GLU A 1 225 ? -15.208 -5.771 -10.341 1.00 49.16 225 GLU A C 1
ATOM 1851 O O . GLU A 1 225 ? -15.453 -4.658 -9.871 1.00 49.16 225 GLU A O 1
ATOM 1856 N N . LYS A 1 226 ? -15.777 -6.229 -11.461 1.00 36.84 226 LYS A N 1
ATOM 1857 C CA . LYS A 1 226 ? -16.893 -5.583 -12.157 1.00 36.84 226 LYS A CA 1
ATOM 1858 C C . LYS A 1 226 ? -18.213 -6.021 -11.553 1.00 36.84 226 LYS A C 1
ATOM 1860 O O . LYS A 1 226 ? -18.326 -7.228 -11.244 1.00 36.84 226 LYS A O 1
#

Secondary structure (DSSP, 8-state):
-----------------------SSSSSTTTSSSSSS-------------GGGTS-TT----HHHHHIIIIITTTTPPEEEEEE-SS-GGGT-EEEEETTEEEEEEE-EEETTEEEEEEE-EEE-TTS-EEEPBTTSS-SEEEEEEEETTEEEEEEEEHHHHHHTT-SBBTTB---SEEEE--TTS---SHHHHHHHHHHGGGEEE--TTS---HHHHHHHS----

Nearest PDB structures (foldseek):
  4lqe-assembly1_A  TM=8.789E-01  e=1.067E-15  Staphylococcus aureus subsp. aureus Mu50
  3g98-assembly2_B  TM=4.686E-01  e=1.518E+00  Aquifex aeolicus
  1lln-assembly1_A  TM=4.078E-01  e=2.058E+00  Phytolacca americana
  1lpd-assembly1_A  TM=5.228E-01  e=2.965E+00  Dianthus caryophyllus

Solvent-accessible surface area (backbone atoms only — not comparable to full-atom values): 14144 Å² total; per-residue (Å²): 135,84,89,81,89,90,79,90,85,88,83,89,83,90,84,89,83,89,89,85,79,90,86,82,84,69,70,67,73,64,63,70,66,72,77,76,83,75,89,72,91,81,74,91,70,86,71,88,74,65,75,78,78,77,74,63,101,82,70,85,75,40,73,64,56,51,44,37,65,73,44,36,50,75,65,72,40,50,80,42,75,78,41,74,43,98,55,62,53,93,30,57,23,28,37,29,27,53,68,84,39,39,31,40,36,34,39,38,39,80,46,98,90,47,88,41,24,44,36,81,41,58,44,65,49,98,85,70,46,82,38,38,43,43,72,86,49,93,48,51,36,42,38,36,37,42,69,58,90,78,42,33,33,35,36,44,38,41,48,65,59,37,39,78,70,51,34,28,18,56,102,88,45,81,32,30,50,51,50,73,48,42,60,87,88,55,86,64,86,50,73,69,52,40,59,49,28,63,61,46,46,78,35,48,45,63,60,24,74,95,51,78,60,60,60,66,59,50,43,64,60,66,53,71,86,125

Mean predicted aligned error: 13.38 Å

Radius of gyration: 28.63 Å; Cα contacts (8 Å, |Δi|>4): 325; chains: 1; bounding box: 73×35×96 Å